Protein AF-A0A1A0HFW3-F1 (afdb_monomer)

Secondary structure (DSSP, 8-state):
--SHHHHHHHHHHHHS-----------------------------SS-HHHHHHHHHHHHHHHHHHHHHHHHHHHHHHHHHHHS-THHHHHHHHTTSS--S-TTHHHHHHHH----TTSPPPHHHHHHHHHHHHHHHHHHHHHHHHHHHHHHHHHHHHHHHHTT-SS--TTS-------HHHHHHHHTT-SGGGHHHHHHHHHHHHTT---

Foldseek 3Di:
DPPVVVVVVVVVVVVPPDDDDDDDDDDDPDDPDPDDDDDDDDDDDDDDPPVVVVVVVVVVVVVVVVVVVVVVVVVVLVVLLVPQPCVLLVVLPPVVPDDDDDPVVVVVNVVSNPADPVSHDDSVSSVVSSVVVVVVVVVVVVVVQVVQQVVQVVVVVVVCVVVPNPDDPPPDPPDDDDDPVQCVCLCVLHDDNVPVVVVVVVCVVVVVPDD

Solvent-accessible surface area (backbone atoms only — not comparable to full-atom values): 13253 Å² total; per-residue (Å²): 131,77,74,68,59,61,56,55,56,52,56,55,58,61,69,72,66,73,86,87,79,91,76,88,82,80,96,71,92,74,77,80,77,72,88,73,82,90,73,85,85,78,86,74,86,91,74,60,73,63,61,54,51,53,51,55,49,52,52,52,49,51,52,50,50,50,50,51,52,52,50,56,51,49,52,52,54,52,53,52,51,73,73,48,64,69,71,76,58,43,75,52,66,66,64,86,74,77,77,88,88,55,86,73,57,52,59,57,50,56,70,57,46,60,46,41,102,83,73,44,76,30,72,68,54,46,55,52,45,48,54,54,50,50,54,50,51,51,51,53,51,54,54,50,46,53,51,49,53,53,50,51,53,52,52,50,56,51,48,43,56,70,73,67,49,86,66,82,68,94,80,62,83,79,82,75,72,82,45,73,66,49,50,58,33,3,69,76,56,35,74,91,59,12,62,65,35,52,52,50,55,51,50,55,71,60,62,71,75,69,130

Organism: NCBI:txid869754

InterPro domains:
  IPR011598 Myc-type, basic helix-loop-helix (bHLH) domain [PF00010] (65-138)
  IPR011598 Myc-type, basic helix-loop-helix (bHLH) domain [PS50888] (57-137)
  IPR011598 Myc-type, basic helix-loop-helix (bHLH) domain [SM00353] (63-143)
  IPR036638 Helix-loop-helix DNA-binding domain superfamily [G3DSA:4.10.280.10] (63-149)
  IPR036638 Helix-loop-helix DNA-binding domain superfamily [SSF47459] (64-156)
  IPR051732 Upstream Stimulatory Factor [PTHR46117] (64-146)

Structure (mmCIF, N/CA/C/O backbone):
data_AF-A0A1A0HFW3-F1
#
_entry.id   AF-A0A1A0HFW3-F1
#
loop_
_atom_site.group_PDB
_atom_site.id
_atom_site.type_symbol
_atom_site.label_atom_id
_atom_site.label_alt_id
_atom_site.label_comp_id
_atom_site.label_asym_id
_atom_site.label_entity_id
_atom_site.label_seq_id
_atom_site.pdbx_PDB_ins_code
_atom_site.Cartn_x
_atom_site.Cartn_y
_atom_site.Cartn_z
_atom_site.occupancy
_atom_site.B_iso_or_equiv
_atom_site.auth_seq_id
_atom_site.auth_comp_id
_atom_site.auth_asym_id
_atom_site.auth_atom_id
_atom_site.pdbx_PDB_model_num
ATOM 1 N N . ILE A 1 1 ? 54.804 33.510 -24.310 1.00 53.53 1 ILE A N 1
ATOM 2 C CA . ILE A 1 1 ? 53.337 33.391 -24.078 1.00 53.53 1 ILE A CA 1
ATOM 3 C C . ILE A 1 1 ? 52.502 34.207 -25.091 1.00 53.53 1 ILE A C 1
ATOM 5 O O . ILE A 1 1 ? 51.359 33.852 -25.328 1.00 53.53 1 ILE A O 1
ATOM 9 N N . LEU A 1 2 ? 53.057 35.210 -25.792 1.00 49.94 2 LEU A N 1
ATOM 10 C CA . LEU A 1 2 ? 52.296 36.068 -26.726 1.00 49.94 2 LEU A CA 1
ATOM 11 C C . LEU A 1 2 ? 52.115 35.564 -28.179 1.00 49.94 2 LEU A C 1
ATOM 13 O O . LEU A 1 2 ? 51.364 36.179 -28.923 1.00 49.94 2 LEU A O 1
ATOM 17 N N . ALA A 1 3 ? 52.742 34.461 -28.604 1.00 52.75 3 ALA A N 1
ATOM 18 C CA . ALA A 1 3 ? 52.633 33.991 -29.997 1.00 52.75 3 ALA A CA 1
ATOM 19 C C . ALA A 1 3 ? 51.352 33.179 -30.295 1.00 52.75 3 ALA A C 1
ATOM 21 O O . ALA A 1 3 ? 50.885 33.174 -31.425 1.00 52.75 3 ALA A O 1
ATOM 22 N N . ARG A 1 4 ? 50.742 32.533 -29.288 1.00 56.34 4 ARG A N 1
ATOM 23 C CA . ARG A 1 4 ? 49.558 31.665 -29.478 1.00 56.34 4 ARG A CA 1
ATOM 24 C C . ARG A 1 4 ? 48.231 32.424 -29.618 1.00 56.34 4 ARG A C 1
ATOM 26 O O . ARG A 1 4 ? 47.242 31.836 -30.040 1.00 56.34 4 ARG A O 1
ATOM 33 N N . SER A 1 5 ? 48.175 33.708 -29.253 1.00 56.06 5 SER A N 1
ATOM 34 C CA . SER A 1 5 ? 46.926 34.488 -29.285 1.00 56.06 5 SER A CA 1
ATOM 35 C C . SER A 1 5 ? 46.573 35.017 -30.680 1.00 56.06 5 SER A C 1
ATOM 37 O O . SER A 1 5 ? 45.397 35.228 -30.977 1.00 56.06 5 SER A O 1
ATOM 39 N N . LEU A 1 6 ? 47.572 35.204 -31.547 1.00 55.31 6 LEU A N 1
ATOM 40 C CA . LEU A 1 6 ? 47.380 35.705 -32.911 1.00 55.31 6 LEU A CA 1
ATOM 41 C C . LEU A 1 6 ? 46.670 34.674 -33.804 1.00 55.31 6 LEU A C 1
ATOM 43 O O . LEU A 1 6 ? 45.812 35.048 -34.605 1.00 55.31 6 LEU A O 1
ATOM 47 N N . ASP A 1 7 ? 46.949 33.385 -33.603 1.00 61.38 7 ASP A N 1
ATOM 48 C CA . ASP A 1 7 ? 46.353 32.296 -34.388 1.00 61.38 7 ASP A CA 1
ATOM 49 C C . ASP A 1 7 ? 44.877 32.068 -34.044 1.00 61.38 7 ASP A C 1
ATOM 51 O O . ASP A 1 7 ? 44.048 31.893 -34.937 1.00 61.38 7 ASP A O 1
ATOM 55 N N . ILE A 1 8 ? 44.516 32.192 -32.762 1.00 60.81 8 ILE A N 1
ATOM 56 C CA . ILE A 1 8 ? 43.126 32.073 -32.291 1.00 60.81 8 ILE A CA 1
ATOM 57 C C . ILE A 1 8 ? 42.255 33.166 -32.923 1.00 60.81 8 ILE A C 1
ATOM 59 O O . ILE A 1 8 ? 41.140 32.900 -33.376 1.00 60.81 8 ILE A O 1
ATOM 63 N N . LYS A 1 9 ? 42.777 34.396 -33.026 1.00 59.3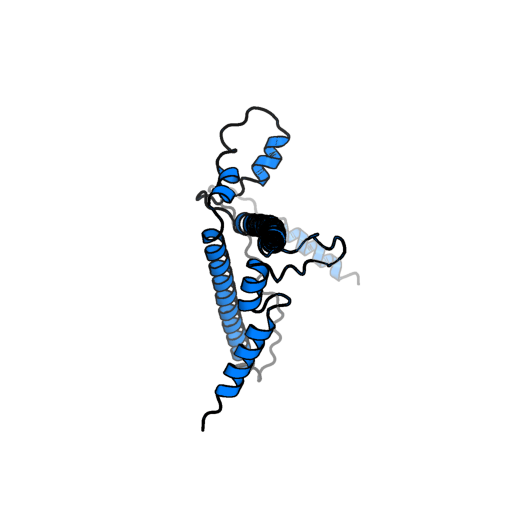8 9 LYS A N 1
ATOM 64 C CA . LYS A 1 9 ? 42.051 35.519 -33.634 1.00 59.38 9 LYS A CA 1
ATOM 65 C C . LYS A 1 9 ? 41.845 35.323 -35.143 1.00 59.38 9 LYS A C 1
ATOM 67 O O . LYS A 1 9 ? 40.764 35.619 -35.649 1.00 59.38 9 LYS A O 1
ATOM 72 N N . LYS A 1 10 ? 42.836 34.759 -35.847 1.00 62.00 10 LYS A N 1
ATOM 73 C CA . LYS A 1 10 ? 42.723 34.400 -37.273 1.00 62.00 10 LYS A CA 1
ATOM 74 C C . LYS A 1 10 ? 41.716 33.270 -37.516 1.00 62.00 10 LYS A C 1
ATOM 76 O O . LYS A 1 10 ? 40.928 33.352 -38.457 1.00 62.00 10 LYS A O 1
ATOM 81 N N . GLN A 1 11 ? 41.699 32.257 -36.651 1.00 62.91 11 GLN A N 1
ATOM 82 C CA . GLN A 1 11 ? 40.823 31.089 -36.777 1.00 62.91 11 GLN A CA 1
ATOM 83 C C . GLN A 1 11 ? 39.347 31.419 -36.484 1.00 62.91 11 GLN A C 1
ATOM 85 O O . GLN A 1 11 ? 38.444 30.914 -37.155 1.00 62.91 11 GLN A O 1
ATOM 90 N N . LEU A 1 12 ? 39.093 32.336 -35.543 1.00 61.88 12 LEU A N 1
ATOM 91 C CA . LEU A 1 12 ? 37.751 32.869 -35.289 1.00 61.88 12 LEU A CA 1
ATOM 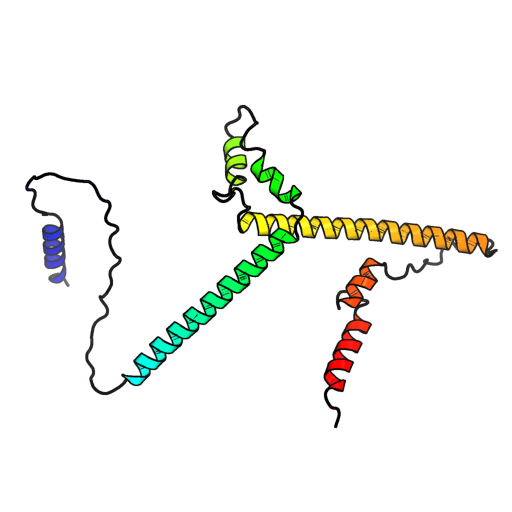92 C C . LEU A 1 12 ? 37.250 33.746 -36.445 1.00 61.88 12 LEU A C 1
ATOM 94 O O . LEU A 1 12 ? 36.105 33.590 -36.855 1.00 61.88 12 LEU A O 1
ATOM 98 N N . GLN A 1 13 ? 38.093 34.600 -37.041 1.00 61.00 13 GLN A N 1
ATOM 99 C CA . GLN A 1 13 ? 37.681 35.416 -38.195 1.00 61.00 13 GLN A CA 1
ATOM 100 C C . GLN A 1 13 ? 37.332 34.584 -39.439 1.00 61.00 13 GLN A C 1
ATOM 102 O O . GLN A 1 13 ? 36.413 34.956 -40.169 1.00 61.00 13 GLN A O 1
ATOM 107 N N . GLN A 1 14 ? 38.004 33.451 -39.674 1.00 60.94 14 GLN A N 1
ATOM 108 C CA . GLN A 1 14 ? 37.656 32.544 -40.778 1.00 60.94 14 GLN A CA 1
ATOM 109 C C . GLN A 1 14 ? 36.333 31.797 -40.558 1.00 60.94 14 GLN A C 1
ATOM 111 O O . GLN A 1 14 ? 35.685 31.428 -41.532 1.00 60.94 14 GLN A O 1
ATOM 116 N N . SER A 1 15 ? 35.884 31.634 -39.309 1.00 56.44 15 SER A N 1
ATOM 117 C CA . SER A 1 15 ? 34.636 30.919 -38.998 1.00 56.44 15 SER A CA 1
ATOM 118 C C . SER A 1 15 ? 33.364 31.762 -39.191 1.00 56.44 15 SER A C 1
ATOM 120 O O . SER A 1 15 ? 32.274 31.200 -39.225 1.00 56.44 15 SER A O 1
ATOM 122 N N . PHE A 1 16 ? 33.476 33.088 -39.350 1.00 55.75 16 PHE A N 1
ATOM 123 C CA . PHE A 1 16 ? 32.321 33.982 -39.552 1.00 55.75 16 PHE A CA 1
ATOM 124 C C . PHE A 1 16 ? 32.081 34.401 -41.011 1.00 55.75 16 PHE A C 1
ATOM 126 O O . PHE A 1 16 ? 31.041 34.981 -41.307 1.00 55.75 16 PHE A O 1
ATOM 133 N N . HIS A 1 17 ? 32.990 34.083 -41.937 1.00 46.03 17 HIS A N 1
ATOM 134 C CA . HIS A 1 17 ? 32.829 34.410 -43.358 1.00 46.03 17 HIS A CA 1
ATOM 135 C C . HIS A 1 17 ? 32.333 33.189 -44.142 1.00 46.03 17 HIS A C 1
ATOM 137 O O . HIS A 1 17 ? 33.024 32.634 -44.996 1.00 46.03 17 HIS A O 1
ATOM 143 N N . GLY A 1 18 ? 31.107 32.766 -43.826 1.00 42.62 18 GLY A N 1
ATOM 144 C CA . GLY A 1 18 ? 30.324 31.894 -44.694 1.00 42.62 18 GLY A CA 1
ATOM 145 C C . GLY A 1 18 ? 29.919 32.657 -45.955 1.00 42.62 18 GLY A C 1
ATOM 146 O O . GLY A 1 18 ? 29.336 33.736 -45.872 1.00 42.62 18 GLY A O 1
ATOM 147 N N . HIS A 1 19 ? 30.272 32.104 -47.113 1.00 41.44 19 HIS A N 1
ATOM 148 C CA . HIS A 1 19 ? 29.925 32.611 -48.436 1.00 41.44 19 HIS A CA 1
ATOM 149 C C . HIS A 1 19 ? 28.412 32.839 -48.572 1.00 41.44 19 HIS A C 1
ATOM 151 O O . HIS A 1 19 ? 27.624 31.902 -48.452 1.00 41.44 19 HIS A O 1
ATOM 157 N N . SER A 1 20 ? 28.014 34.071 -48.884 1.00 42.19 20 SER A N 1
ATOM 158 C CA . SER A 1 20 ? 26.682 34.393 -49.379 1.00 42.19 20 SER A CA 1
ATOM 159 C C . SER A 1 20 ? 26.661 34.271 -50.905 1.00 42.19 20 SER A C 1
ATOM 161 O O . SER A 1 20 ? 27.302 35.025 -51.634 1.00 42.19 20 SER A O 1
ATOM 163 N N . SER A 1 21 ? 25.896 33.310 -51.412 1.00 42.53 21 SER A N 1
ATOM 164 C CA . SER A 1 21 ? 25.312 33.378 -52.753 1.00 42.53 21 SER A CA 1
ATOM 165 C C . SER A 1 21 ? 23.908 32.769 -52.716 1.00 42.53 21 SER A C 1
ATOM 167 O O . SER A 1 21 ? 23.691 31.808 -51.974 1.00 42.53 21 SER A O 1
ATOM 169 N N . PRO A 1 22 ? 22.932 33.352 -53.434 1.00 48.06 22 PRO A N 1
ATOM 170 C CA . PRO A 1 22 ? 21.523 33.112 -53.176 1.00 48.06 22 PRO A CA 1
ATOM 171 C C . PRO A 1 22 ? 20.963 32.071 -54.147 1.00 48.06 22 PRO A C 1
ATOM 173 O O . PRO A 1 22 ? 20.981 32.283 -55.355 1.00 48.06 22 PRO A O 1
ATOM 176 N N . MET A 1 23 ? 20.396 30.975 -53.642 1.00 36.00 23 MET A N 1
ATOM 177 C CA . MET A 1 23 ? 19.385 30.230 -54.394 1.00 36.00 23 MET A CA 1
ATOM 178 C C . MET A 1 23 ? 18.556 29.331 -53.472 1.00 36.00 23 MET A C 1
ATOM 180 O O . MET A 1 23 ? 19.080 28.424 -52.843 1.00 36.00 23 MET A O 1
ATOM 184 N N . SER A 1 24 ? 17.259 29.642 -53.421 1.00 41.06 24 SER A N 1
ATOM 185 C CA . SER A 1 24 ? 16.105 28.742 -53.291 1.00 41.06 24 SER A CA 1
ATOM 186 C C . SER A 1 24 ? 16.196 27.510 -52.372 1.00 41.06 24 SER A C 1
ATOM 188 O O . SER A 1 24 ? 16.863 26.531 -52.689 1.00 41.06 24 SER A O 1
ATOM 190 N N . GLY A 1 25 ? 15.329 27.484 -51.351 1.00 39.09 25 GLY A N 1
ATOM 191 C CA . GLY A 1 25 ? 14.614 26.252 -51.000 1.00 39.09 25 GLY A CA 1
ATOM 192 C C . GLY A 1 25 ? 14.758 25.743 -49.563 1.00 39.09 25 GLY A C 1
ATOM 193 O O . GLY A 1 25 ? 15.787 25.209 -49.180 1.00 39.09 25 GLY A O 1
ATOM 194 N N . SER A 1 26 ? 13.628 25.786 -48.849 1.00 38.25 26 SER A N 1
ATOM 195 C CA . SER A 1 26 ? 13.218 24.878 -47.766 1.00 38.25 26 SER A CA 1
ATOM 196 C C . SER A 1 26 ? 13.987 24.919 -46.437 1.00 38.25 26 SER A C 1
ATOM 198 O O . SER A 1 26 ? 15.064 24.353 -46.271 1.00 38.25 26 SER A O 1
ATOM 200 N N . GLY A 1 27 ? 13.336 25.506 -45.428 1.00 46.91 27 GLY A N 1
ATOM 201 C CA . GLY A 1 27 ? 13.749 25.440 -44.031 1.00 46.91 27 GLY A CA 1
ATOM 202 C C . GLY A 1 27 ? 13.640 24.025 -43.460 1.00 46.91 27 GLY A C 1
ATOM 203 O O . GLY A 1 27 ? 12.558 23.448 -43.393 1.00 46.91 27 GLY A O 1
ATOM 204 N N . GLY A 1 28 ? 14.772 23.493 -43.006 1.00 41.75 28 GLY A N 1
ATOM 205 C CA . GLY A 1 28 ? 14.863 22.298 -42.176 1.00 41.75 28 GLY A CA 1
ATOM 206 C C . GLY A 1 28 ? 15.835 22.557 -41.030 1.00 41.75 28 GLY A C 1
ATOM 207 O O . GLY A 1 28 ? 17.009 22.837 -41.255 1.00 41.75 28 GLY A O 1
ATOM 208 N N . VAL A 1 29 ? 15.350 22.489 -39.790 1.00 51.28 29 VAL A N 1
ATOM 209 C CA . VAL A 1 29 ? 16.182 22.581 -38.583 1.00 51.28 29 VAL A CA 1
ATOM 210 C C . VAL A 1 29 ? 16.987 21.286 -38.458 1.00 51.28 29 VAL A C 1
ATOM 212 O O . VAL A 1 29 ? 16.512 20.284 -37.925 1.00 51.28 29 VAL A O 1
ATOM 215 N N . THR A 1 30 ? 18.218 21.279 -38.968 1.00 52.50 30 THR A N 1
ATOM 216 C CA . THR A 1 30 ? 19.167 20.185 -38.741 1.00 52.50 30 THR A CA 1
ATOM 217 C C . THR A 1 30 ? 19.775 20.337 -37.349 1.00 52.50 30 THR A C 1
ATOM 219 O O . THR A 1 30 ? 20.579 21.239 -37.112 1.00 52.50 30 THR A O 1
ATOM 222 N N . LYS A 1 31 ? 19.393 19.459 -36.412 1.00 53.88 31 LYS A N 1
ATOM 223 C CA . LYS A 1 31 ? 20.050 19.342 -35.099 1.00 53.88 31 LYS A CA 1
ATOM 224 C C . LYS A 1 31 ? 21.561 19.138 -35.305 1.00 53.88 31 LYS A C 1
ATOM 226 O O . LYS A 1 31 ? 21.928 18.217 -36.041 1.00 53.88 31 LYS A O 1
ATOM 231 N N . PRO A 1 32 ? 22.446 19.922 -34.663 1.00 50.00 32 PRO A N 1
ATOM 232 C CA . PRO A 1 32 ? 23.874 19.657 -34.729 1.00 50.00 32 PRO A CA 1
ATOM 233 C C . PRO A 1 32 ? 24.141 18.318 -34.033 1.00 50.00 32 PRO A C 1
ATOM 235 O O . PRO A 1 32 ? 23.901 18.174 -32.833 1.00 50.00 32 PRO A O 1
ATOM 238 N N . ARG A 1 33 ? 24.600 17.314 -34.795 1.00 45.81 33 ARG A N 1
ATOM 239 C CA . ARG A 1 33 ? 25.141 16.075 -34.224 1.00 45.81 33 ARG A CA 1
ATOM 240 C C . ARG A 1 33 ? 26.284 16.488 -33.308 1.00 45.81 33 ARG A C 1
ATOM 242 O O . ARG A 1 33 ? 27.259 17.091 -33.755 1.00 45.81 33 ARG A O 1
ATOM 249 N N . ALA A 1 34 ? 26.100 16.208 -32.023 1.00 46.09 34 ALA A N 1
ATOM 250 C CA . ALA A 1 34 ? 27.109 16.384 -31.003 1.00 46.09 34 ALA A CA 1
ATOM 251 C C . ALA A 1 34 ? 28.437 15.800 -31.492 1.00 46.09 34 ALA A C 1
ATOM 253 O O . ALA A 1 34 ? 28.478 14.741 -32.120 1.00 46.09 34 ALA A O 1
ATOM 254 N N . ARG A 1 35 ? 29.489 16.562 -31.211 1.00 53.78 35 ARG A N 1
ATOM 255 C CA . ARG A 1 35 ? 30.895 16.285 -31.467 1.00 53.78 35 ARG A CA 1
ATOM 256 C C . ARG A 1 35 ? 31.244 14.858 -31.041 1.00 53.78 35 ARG A C 1
ATOM 258 O O . ARG A 1 35 ? 31.554 14.614 -29.881 1.00 53.78 35 ARG A O 1
ATOM 265 N N . ARG A 1 36 ? 31.166 13.924 -31.984 1.00 53.91 36 ARG A N 1
ATOM 266 C CA . ARG A 1 36 ? 31.921 12.680 -31.930 1.00 53.91 36 ARG A CA 1
ATOM 267 C C . ARG A 1 36 ? 33.339 13.009 -32.382 1.00 53.91 36 ARG A C 1
ATOM 269 O O . ARG A 1 36 ? 33.524 13.715 -33.369 1.00 53.91 36 ARG A O 1
ATOM 276 N N . ASP A 1 37 ? 34.283 12.488 -31.615 1.00 52.06 37 ASP A N 1
ATOM 277 C CA . ASP A 1 37 ? 35.680 12.283 -31.979 1.00 52.06 37 ASP A CA 1
ATOM 278 C C . ASP A 1 37 ? 36.600 13.508 -31.911 1.00 52.06 37 ASP A C 1
ATOM 280 O O . ASP A 1 37 ? 37.055 14.067 -32.905 1.00 52.06 37 ASP A O 1
ATOM 284 N N . SER A 1 38 ? 36.991 13.852 -30.684 1.00 54.88 38 SER A N 1
ATOM 285 C CA . SER A 1 38 ? 38.335 14.384 -30.440 1.00 54.88 38 SER A CA 1
ATOM 286 C C . SER A 1 38 ? 38.947 13.737 -29.196 1.00 54.88 38 SER A C 1
ATOM 288 O O . SER A 1 38 ? 39.264 14.411 -28.218 1.00 54.88 38 SER A O 1
ATOM 290 N N . ALA A 1 39 ? 39.073 12.410 -29.220 1.00 49.50 39 ALA A N 1
ATOM 291 C CA . ALA A 1 39 ? 39.986 11.692 -28.342 1.00 49.50 39 ALA A CA 1
ATOM 292 C C . ALA A 1 39 ? 41.274 11.432 -29.130 1.00 49.50 39 ALA A C 1
ATOM 294 O O . ALA A 1 39 ? 41.252 10.868 -30.223 1.00 49.50 39 ALA A O 1
ATOM 295 N N . TYR A 1 40 ? 42.389 11.922 -28.601 1.00 43.78 40 TYR A N 1
ATOM 296 C CA . TYR A 1 40 ? 43.723 11.775 -29.163 1.00 43.78 40 TYR A CA 1
ATOM 297 C C . TYR A 1 40 ? 44.040 10.296 -29.430 1.00 43.78 40 TYR A C 1
ATOM 299 O O . TYR A 1 40 ? 44.120 9.495 -28.502 1.00 43.78 40 TYR A O 1
ATOM 307 N N . HIS A 1 41 ? 44.242 9.930 -30.697 1.00 44.22 41 HIS A N 1
ATOM 308 C CA . HIS A 1 41 ? 44.731 8.606 -31.069 1.00 44.22 41 HIS A CA 1
ATOM 309 C C . HIS A 1 41 ? 46.253 8.570 -30.878 1.00 44.22 41 HIS A C 1
ATOM 311 O O . HIS A 1 41 ? 47.014 8.919 -31.778 1.00 44.22 41 HIS A O 1
ATOM 317 N N . ILE A 1 42 ? 46.698 8.170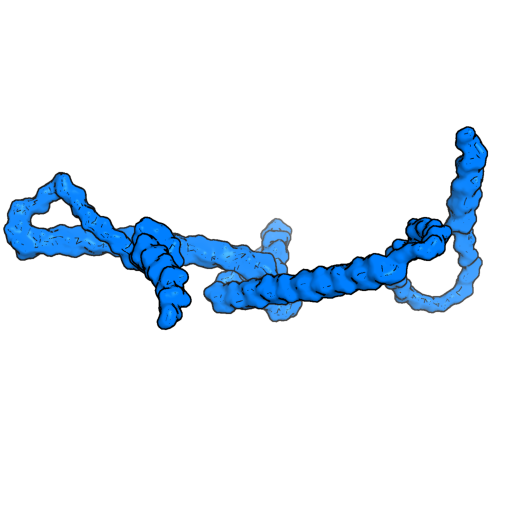 -29.686 1.00 48.03 42 ILE A N 1
ATOM 318 C CA . ILE A 1 42 ? 48.072 7.711 -29.461 1.00 48.03 42 ILE A CA 1
ATOM 319 C C . ILE A 1 42 ? 48.088 6.236 -29.866 1.00 48.03 42 ILE A C 1
ATOM 321 O O . ILE A 1 42 ? 47.400 5.413 -29.264 1.00 48.03 42 ILE A O 1
ATOM 325 N N . LYS A 1 43 ? 48.784 5.923 -30.959 1.00 50.41 43 LYS A N 1
ATOM 326 C CA . LYS A 1 43 ? 49.075 4.547 -31.363 1.00 50.41 43 LYS A CA 1
ATOM 327 C C . LYS A 1 43 ? 50.272 4.066 -30.549 1.00 50.41 43 LYS A C 1
ATOM 329 O O . LYS A 1 43 ? 51.395 4.471 -30.831 1.00 50.41 43 LYS A O 1
ATOM 334 N N . THR A 1 44 ? 50.017 3.225 -29.559 1.00 44.22 44 THR A N 1
ATOM 335 C CA . THR A 1 44 ? 51.000 2.261 -29.060 1.00 44.22 44 THR A CA 1
ATOM 336 C C . THR A 1 44 ? 50.487 0.900 -29.497 1.00 44.22 44 THR A C 1
ATOM 338 O O . THR A 1 44 ? 49.387 0.499 -29.123 1.00 44.22 44 THR A O 1
ATOM 341 N N . GLU A 1 45 ? 51.222 0.290 -30.418 1.00 55.19 45 GLU A N 1
ATOM 342 C CA . GLU A 1 45 ? 50.954 -1.030 -30.977 1.00 55.19 45 GLU A CA 1
ATOM 343 C C . GLU A 1 45 ? 51.376 -2.109 -29.957 1.00 55.19 45 GLU A C 1
ATOM 345 O O . GLU A 1 45 ? 52.291 -1.889 -29.162 1.00 55.19 45 GLU A O 1
ATOM 350 N N . ASP A 1 46 ? 50.675 -3.247 -30.005 1.00 51.12 46 ASP A N 1
ATOM 351 C CA . ASP A 1 46 ? 50.992 -4.549 -29.388 1.00 51.12 46 ASP A CA 1
ATOM 352 C C . ASP A 1 46 ? 50.510 -4.899 -27.961 1.00 51.12 46 ASP A C 1
ATOM 354 O O . ASP A 1 46 ? 51.063 -5.779 -27.304 1.00 51.12 46 ASP A O 1
ATOM 358 N N . GLY A 1 47 ? 49.372 -4.346 -27.532 1.00 55.09 47 GLY A N 1
ATOM 359 C CA . GLY A 1 47 ? 48.499 -4.959 -26.520 1.00 55.09 47 GLY A CA 1
ATOM 360 C C . GLY A 1 47 ? 47.034 -4.570 -26.755 1.00 55.09 47 GLY A C 1
ATOM 361 O O . GLY A 1 47 ? 46.760 -3.545 -27.368 1.00 55.09 47 GLY A O 1
ATOM 362 N N . ASP A 1 48 ? 46.081 -5.353 -26.248 1.00 52.19 48 ASP A N 1
ATOM 363 C CA . ASP A 1 48 ? 44.725 -4.872 -25.899 1.00 52.19 48 ASP A CA 1
ATOM 364 C C . ASP A 1 48 ? 43.599 -4.976 -26.953 1.00 52.19 48 ASP A C 1
ATOM 366 O O . ASP A 1 48 ? 42.554 -4.331 -26.806 1.00 52.19 48 ASP A O 1
ATOM 370 N N . ALA A 1 49 ? 43.718 -5.823 -27.983 1.00 55.38 49 ALA A N 1
ATOM 371 C CA . ALA A 1 49 ? 42.535 -6.193 -28.781 1.00 55.38 49 ALA A CA 1
ATOM 372 C C . ALA A 1 49 ? 41.507 -6.996 -27.955 1.00 55.38 49 ALA A C 1
ATOM 374 O O . ALA A 1 49 ? 40.301 -6.817 -28.137 1.00 55.38 49 ALA A O 1
ATOM 375 N N . GLU A 1 50 ? 41.969 -7.841 -27.025 1.00 54.81 50 GLU A N 1
ATOM 376 C CA . GLU A 1 50 ? 41.089 -8.613 -26.135 1.00 54.81 50 GLU A CA 1
ATOM 377 C C . GLU A 1 50 ? 40.433 -7.726 -25.068 1.00 54.81 50 GLU A C 1
ATOM 379 O O . GLU A 1 50 ? 39.213 -7.744 -24.937 1.00 54.81 50 GLU A O 1
ATOM 384 N N . THR A 1 51 ? 41.191 -6.836 -24.422 1.00 58.66 51 THR A N 1
ATOM 385 C CA . THR A 1 51 ? 40.677 -5.901 -23.404 1.00 58.66 51 THR A CA 1
ATOM 386 C C . THR A 1 51 ? 39.609 -4.949 -23.959 1.00 58.66 51 THR A C 1
ATOM 388 O O . THR A 1 51 ? 38.636 -4.628 -23.281 1.00 58.66 51 THR A O 1
ATOM 391 N N . ARG A 1 52 ? 39.740 -4.496 -25.217 1.00 59.34 52 ARG A N 1
ATOM 392 C CA . ARG A 1 52 ? 38.694 -3.689 -25.878 1.00 59.34 52 ARG A CA 1
ATOM 393 C C . ARG A 1 52 ? 37.419 -4.484 -26.160 1.00 59.34 52 ARG A C 1
ATOM 395 O O . ARG A 1 52 ? 36.340 -3.915 -26.054 1.00 59.34 52 ARG A O 1
ATOM 402 N N . ASN A 1 53 ? 37.535 -5.765 -26.508 1.00 61.78 53 ASN A N 1
ATOM 403 C CA . ASN A 1 53 ? 36.392 -6.642 -26.781 1.00 61.78 53 ASN A CA 1
ATOM 404 C C . ASN A 1 53 ? 35.646 -7.003 -25.486 1.00 61.78 53 ASN A C 1
ATOM 406 O O . ASN A 1 53 ? 34.420 -7.023 -25.468 1.00 61.78 53 ASN A O 1
ATOM 410 N N . GLU A 1 54 ? 36.374 -7.228 -24.391 1.00 62.56 54 GLU A N 1
ATOM 411 C CA . GLU A 1 54 ? 35.796 -7.445 -23.060 1.00 62.56 54 GLU A CA 1
ATOM 412 C C . GLU A 1 54 ? 35.057 -6.207 -22.549 1.00 62.56 54 GLU A C 1
ATOM 414 O O . GLU A 1 54 ? 33.926 -6.326 -22.087 1.00 62.56 54 GLU A O 1
ATOM 419 N N . ASN A 1 55 ? 35.636 -5.013 -22.704 1.00 66.12 55 ASN A N 1
ATOM 420 C CA . ASN A 1 55 ? 34.968 -3.768 -22.318 1.00 66.12 55 ASN A CA 1
ATOM 421 C C . ASN A 1 55 ? 33.665 -3.535 -23.107 1.00 66.12 55 ASN A C 1
ATOM 423 O O . ASN A 1 55 ? 32.644 -3.222 -22.504 1.00 66.12 55 ASN A O 1
ATOM 427 N N . ASP A 1 56 ? 33.659 -3.764 -24.423 1.00 66.06 56 ASP A N 1
ATOM 428 C CA . ASP A 1 56 ? 32.464 -3.592 -25.270 1.00 66.06 56 ASP A CA 1
ATOM 429 C C . ASP A 1 56 ? 31.369 -4.640 -24.948 1.00 66.06 56 ASP A C 1
ATOM 431 O O . ASP A 1 56 ? 30.171 -4.348 -24.954 1.00 66.06 56 ASP A O 1
ATOM 435 N N . ARG A 1 57 ? 31.767 -5.871 -24.584 1.00 70.00 57 ARG A N 1
ATOM 436 C CA . ARG A 1 57 ? 30.840 -6.908 -24.089 1.00 70.00 57 ARG A CA 1
ATOM 437 C C . ARG A 1 57 ? 30.249 -6.551 -22.730 1.00 70.00 57 ARG A C 1
ATOM 439 O O . ARG A 1 57 ? 29.039 -6.673 -22.560 1.00 70.00 57 ARG A O 1
ATOM 446 N N . ASN A 1 58 ? 31.073 -6.071 -21.802 1.00 73.31 58 ASN A N 1
ATOM 447 C CA . ASN A 1 58 ? 30.628 -5.645 -20.477 1.00 73.31 58 ASN A CA 1
ATOM 448 C C . ASN A 1 58 ? 29.637 -4.471 -20.574 1.00 73.31 58 ASN A C 1
ATOM 450 O O . ASN A 1 58 ? 28.604 -4.485 -19.909 1.00 73.31 58 ASN A O 1
ATOM 454 N N . GLU A 1 59 ? 29.881 -3.502 -21.463 1.00 74.56 59 GLU A N 1
ATOM 455 C CA . GLU A 1 59 ? 28.953 -2.392 -21.719 1.00 74.56 59 GLU A CA 1
ATOM 456 C C . GLU A 1 59 ? 27.624 -2.867 -22.334 1.00 74.56 59 GLU A C 1
ATOM 458 O O . GLU A 1 59 ? 26.551 -2.362 -21.987 1.00 74.56 59 GLU A O 1
ATOM 463 N N . ALA A 1 60 ? 27.656 -3.847 -23.243 1.00 75.31 60 ALA A N 1
ATOM 464 C CA . ALA A 1 60 ? 26.447 -4.425 -23.830 1.00 75.31 60 ALA A CA 1
ATOM 465 C C . ALA A 1 60 ? 25.626 -5.229 -22.804 1.00 75.31 60 ALA A C 1
ATOM 467 O O . ALA A 1 60 ? 24.391 -5.154 -22.801 1.00 75.31 60 ALA A O 1
ATOM 468 N N . GLU A 1 61 ? 26.295 -5.968 -21.917 1.00 82.94 61 GLU A N 1
ATOM 469 C CA . GLU A 1 61 ? 25.665 -6.669 -20.797 1.00 82.94 61 GLU A CA 1
ATOM 470 C C . GLU A 1 61 ? 25.030 -5.687 -19.809 1.00 82.94 61 GLU A C 1
ATOM 472 O O . GLU A 1 61 ? 23.861 -5.851 -19.454 1.00 82.94 61 GLU A O 1
ATOM 477 N N . GLU A 1 62 ? 25.737 -4.616 -19.445 1.00 85.19 62 GLU A N 1
ATOM 478 C CA . GLU A 1 62 ? 25.228 -3.564 -18.563 1.00 85.19 62 GLU A CA 1
ATOM 479 C C . GLU A 1 62 ? 24.002 -2.862 -19.169 1.00 85.19 62 GLU A C 1
ATOM 481 O O . GLU A 1 62 ? 22.981 -2.686 -18.499 1.00 85.19 62 GLU A O 1
ATOM 486 N N . GLN A 1 63 ? 24.024 -2.564 -20.472 1.00 85.75 63 GLN A N 1
ATOM 487 C CA . GLN A 1 63 ? 22.852 -2.044 -21.186 1.00 85.75 63 GLN A CA 1
ATOM 488 C C . GLN A 1 63 ? 21.679 -3.034 -21.192 1.00 85.75 63 GLN A C 1
ATOM 490 O O . GLN A 1 63 ? 20.518 -2.620 -21.124 1.00 85.75 63 GLN A O 1
ATOM 495 N N . GLY A 1 64 ? 21.953 -4.336 -21.293 1.00 88.31 64 GLY A N 1
ATOM 496 C CA . GLY A 1 64 ? 20.939 -5.384 -21.205 1.00 88.31 64 GLY A CA 1
ATOM 497 C C . GLY A 1 64 ? 20.309 -5.465 -19.814 1.00 88.31 64 GLY A C 1
ATOM 498 O O . GLY A 1 64 ? 19.085 -5.568 -19.692 1.00 88.31 64 GLY A O 1
ATOM 499 N N . ILE A 1 65 ? 21.128 -5.372 -18.768 1.00 92.12 65 ILE A N 1
ATOM 500 C CA . ILE A 1 65 ? 20.683 -5.349 -17.372 1.00 92.12 65 ILE A CA 1
ATOM 501 C C . ILE A 1 65 ? 19.855 -4.090 -17.099 1.00 92.12 65 ILE A C 1
ATOM 503 O O . ILE A 1 65 ? 18.764 -4.197 -16.540 1.00 92.12 65 ILE A O 1
ATOM 507 N N . GLU A 1 66 ? 20.300 -2.916 -17.551 1.00 94.75 66 GLU A N 1
ATOM 508 C CA . GLU A 1 66 ? 19.570 -1.662 -17.335 1.00 94.75 66 GLU A CA 1
ATOM 509 C C . GLU A 1 66 ? 18.223 -1.647 -18.069 1.00 94.75 66 GLU A C 1
ATOM 511 O O . GLU A 1 66 ? 17.223 -1.175 -17.525 1.00 94.75 66 GLU A O 1
ATOM 516 N N . ARG A 1 67 ? 18.139 -2.240 -19.268 1.00 93.94 67 ARG A N 1
ATOM 517 C CA . ARG A 1 67 ? 16.849 -2.430 -19.954 1.00 93.94 67 ARG A CA 1
ATOM 518 C C . ARG A 1 67 ? 15.907 -3.309 -19.137 1.00 93.94 67 ARG A C 1
ATOM 520 O O . ARG A 1 67 ? 14.783 -2.888 -18.884 1.00 93.94 67 ARG A O 1
ATOM 527 N N . LYS A 1 68 ? 16.375 -4.467 -18.657 1.00 95.25 68 LYS A N 1
ATOM 528 C CA . LYS A 1 68 ? 15.573 -5.356 -17.796 1.00 95.25 68 LYS A CA 1
ATOM 529 C C . LYS A 1 68 ? 15.121 -4.646 -16.521 1.00 95.25 68 LYS A C 1
ATOM 531 O O . LYS A 1 68 ? 13.958 -4.743 -16.150 1.00 95.25 68 LYS A O 1
ATOM 536 N N . ARG A 1 69 ? 16.010 -3.893 -15.867 1.00 96.31 69 ARG A N 1
ATOM 537 C CA . ARG A 1 69 ? 15.680 -3.098 -14.677 1.00 96.31 69 ARG A CA 1
ATOM 538 C C . ARG A 1 69 ? 14.588 -2.072 -14.976 1.00 96.31 69 ARG A C 1
ATOM 540 O O . ARG A 1 69 ? 13.631 -1.969 -14.213 1.00 96.31 69 ARG A O 1
ATOM 547 N N . ARG A 1 70 ? 14.717 -1.327 -16.076 1.00 95.25 70 ARG A N 1
ATOM 548 C CA . ARG A 1 70 ? 13.726 -0.331 -16.500 1.00 95.25 70 ARG A CA 1
ATOM 549 C C . ARG A 1 70 ? 12.370 -0.970 -16.784 1.00 95.25 70 ARG A C 1
ATOM 551 O O . ARG A 1 70 ? 11.354 -0.412 -16.380 1.00 95.25 70 ARG A O 1
ATOM 558 N N . ASP A 1 71 ? 12.357 -2.106 -17.468 1.00 95.31 71 ASP A N 1
ATOM 559 C CA . ASP A 1 71 ? 11.123 -2.796 -17.836 1.00 95.31 71 ASP A CA 1
ATOM 560 C C . ASP A 1 71 ? 10.439 -3.365 -16.576 1.00 95.31 71 ASP A C 1
ATOM 562 O O . ASP A 1 71 ? 9.285 -3.034 -16.327 1.00 95.31 71 ASP A O 1
ATOM 566 N N . ASN A 1 72 ? 11.193 -4.002 -15.670 1.00 96.81 72 ASN A N 1
ATOM 567 C CA . ASN A 1 72 ? 10.692 -4.435 -14.356 1.00 96.81 72 ASN A CA 1
ATOM 568 C C . ASN A 1 72 ? 10.084 -3.282 -13.530 1.00 96.81 72 ASN A C 1
ATOM 570 O O . ASN A 1 72 ? 9.085 -3.464 -12.838 1.00 96.81 72 ASN A O 1
ATOM 574 N N . ILE A 1 73 ? 10.695 -2.090 -13.553 1.00 95.62 73 ILE A N 1
ATOM 575 C CA . ILE A 1 73 ? 10.153 -0.908 -12.861 1.00 95.62 73 ILE A CA 1
ATOM 576 C C . ILE A 1 73 ? 8.841 -0.456 -13.510 1.00 95.62 73 ILE A C 1
ATOM 578 O O . ILE A 1 73 ? 7.906 -0.088 -12.803 1.00 95.62 73 ILE A O 1
ATOM 582 N N . ASN A 1 74 ? 8.766 -0.463 -14.841 1.00 94.06 74 ASN A N 1
ATOM 583 C CA . ASN A 1 74 ? 7.554 -0.069 -15.553 1.00 94.06 74 ASN A CA 1
ATOM 584 C C . ASN A 1 74 ? 6.397 -1.026 -15.265 1.00 94.06 74 ASN A C 1
ATOM 586 O O . ASN A 1 74 ? 5.290 -0.549 -15.034 1.00 94.06 74 ASN A O 1
ATOM 590 N N . ASP A 1 75 ? 6.671 -2.328 -15.212 1.00 95.81 75 ASP A N 1
ATOM 591 C CA . ASP A 1 75 ? 5.669 -3.348 -14.905 1.00 95.81 75 ASP A CA 1
ATOM 592 C C . ASP A 1 75 ? 5.080 -3.131 -13.506 1.00 95.81 75 ASP A C 1
ATOM 594 O O . ASP A 1 75 ? 3.864 -3.083 -13.350 1.00 95.81 75 ASP A O 1
ATOM 598 N N . LYS A 1 76 ? 5.925 -2.856 -12.502 1.00 96.25 76 LYS A N 1
ATOM 599 C CA . LYS A 1 76 ? 5.463 -2.534 -11.139 1.00 96.25 76 LYS A CA 1
ATOM 600 C C . LYS A 1 76 ? 4.640 -1.249 -11.063 1.00 96.25 76 LYS A C 1
ATOM 602 O O . LYS A 1 76 ? 3.694 -1.168 -10.287 1.00 96.25 76 LYS A O 1
ATOM 607 N N . ILE A 1 77 ? 4.994 -0.223 -11.841 1.00 93.75 77 ILE A N 1
ATOM 608 C CA . ILE A 1 77 ? 4.201 1.017 -11.907 1.00 93.75 77 ILE A CA 1
ATOM 609 C C . ILE A 1 77 ? 2.834 0.742 -12.548 1.00 93.75 77 ILE A C 1
ATOM 611 O O . ILE A 1 77 ? 1.838 1.334 -12.140 1.00 93.75 77 ILE A O 1
ATOM 615 N N . GLN A 1 78 ? 2.777 -0.149 -13.537 1.00 91.69 78 GLN A N 1
ATOM 616 C CA . GLN A 1 78 ? 1.530 -0.529 -14.192 1.00 91.69 78 GLN A CA 1
ATOM 617 C C . GLN A 1 78 ? 0.639 -1.377 -13.275 1.00 91.69 78 GLN A C 1
ATOM 619 O O . GLN A 1 78 ? -0.555 -1.112 -13.192 1.00 91.69 78 GLN A O 1
ATOM 624 N N . GLU A 1 79 ? 1.215 -2.324 -12.534 1.00 94.69 79 GLU A N 1
ATOM 625 C CA . GLU A 1 79 ? 0.512 -3.085 -11.493 1.00 94.69 79 GLU A CA 1
ATOM 626 C C . GLU A 1 79 ? -0.067 -2.148 -10.420 1.00 94.69 79 GLU A C 1
ATOM 628 O O . GLU A 1 79 ? -1.230 -2.260 -10.038 1.00 94.69 79 GLU A O 1
ATOM 633 N N . LEU A 1 80 ? 0.711 -1.150 -9.991 1.00 94.44 80 LEU A N 1
ATOM 634 C CA . LEU A 1 80 ? 0.268 -0.163 -9.008 1.00 94.44 80 LEU A CA 1
ATOM 635 C C . LEU A 1 80 ? -0.950 0.643 -9.485 1.00 94.44 80 LEU A C 1
ATOM 637 O O . LEU A 1 80 ? -1.839 0.938 -8.689 1.00 94.44 80 LEU A O 1
ATOM 641 N N . LEU A 1 81 ? -1.015 0.972 -10.777 1.00 90.81 81 LEU A N 1
ATOM 642 C CA . LEU A 1 81 ? -2.171 1.641 -11.376 1.00 90.81 81 LEU A CA 1
ATOM 643 C C . LEU A 1 81 ? -3.445 0.783 -11.298 1.00 90.81 81 LEU A C 1
ATOM 645 O O . LEU A 1 81 ? -4.531 1.333 -11.148 1.00 90.81 81 LEU A O 1
ATOM 649 N N . GLU A 1 82 ? -3.330 -0.540 -11.385 1.00 91.69 82 GLU A N 1
ATOM 650 C CA . GLU A 1 82 ? -4.481 -1.451 -11.324 1.00 91.69 82 GLU A CA 1
ATOM 651 C C . GLU A 1 82 ? -5.010 -1.646 -9.895 1.00 91.69 82 GLU A C 1
ATOM 653 O O . GLU A 1 82 ? -6.201 -1.898 -9.711 1.00 91.69 82 GLU A O 1
ATOM 658 N N . LEU A 1 83 ? -4.152 -1.489 -8.882 1.00 93.62 83 LEU A N 1
ATOM 659 C CA . LEU A 1 83 ? -4.525 -1.616 -7.468 1.00 93.62 83 LEU A CA 1
ATOM 660 C C . LEU A 1 83 ? -5.259 -0.385 -6.918 1.00 93.62 83 LEU A C 1
ATOM 662 O O . LEU A 1 83 ? -6.068 -0.506 -5.997 1.00 93.62 83 LEU A O 1
ATOM 666 N N . ILE A 1 84 ? -4.965 0.803 -7.446 1.00 91.00 84 ILE A N 1
ATOM 667 C CA . ILE A 1 84 ? -5.553 2.056 -6.962 1.00 91.00 84 ILE A CA 1
ATOM 668 C C . ILE A 1 84 ? -6.943 2.237 -7.590 1.00 91.00 84 ILE A C 1
ATOM 670 O O . ILE A 1 84 ? -7.070 2.188 -8.817 1.00 91.00 84 ILE A O 1
ATOM 674 N N . PRO A 1 85 ? -8.001 2.503 -6.799 1.00 91.50 85 PRO A N 1
ATOM 675 C CA . PRO A 1 85 ? -9.337 2.693 -7.344 1.00 91.50 85 PRO A CA 1
ATOM 676 C C . PRO A 1 85 ? -9.380 3.823 -8.377 1.00 91.50 85 PRO A C 1
ATOM 678 O O . PRO A 1 85 ? -8.905 4.930 -8.132 1.00 91.50 85 PRO A O 1
ATOM 681 N N . GLY A 1 86 ? -10.039 3.568 -9.512 1.00 83.62 86 GLY A N 1
ATOM 682 C CA . GLY A 1 86 ? -10.113 4.506 -10.638 1.00 83.62 86 GLY A CA 1
ATOM 683 C C . GLY A 1 86 ? -10.619 5.912 -10.284 1.00 83.62 86 GLY A C 1
ATOM 684 O O . GLY A 1 86 ? -10.279 6.869 -10.975 1.00 83.62 86 GLY A O 1
ATOM 685 N N . ALA A 1 87 ? -11.393 6.054 -9.202 1.00 84.62 87 ALA A N 1
ATOM 686 C CA . ALA A 1 87 ? -11.871 7.341 -8.695 1.00 84.62 87 ALA A CA 1
ATOM 687 C C . ALA A 1 87 ? -10.728 8.309 -8.332 1.00 84.62 87 ALA A C 1
ATOM 689 O O . ALA A 1 87 ? -10.844 9.496 -8.611 1.00 84.62 87 ALA A O 1
ATOM 690 N N . TYR A 1 88 ? -9.592 7.806 -7.831 1.00 84.44 88 TYR A N 1
ATOM 691 C CA . TYR A 1 88 ? -8.413 8.625 -7.503 1.00 84.44 88 TYR A CA 1
ATOM 692 C C . TYR A 1 88 ? -7.745 9.243 -8.743 1.00 84.44 88 TYR A C 1
ATOM 694 O O . TYR A 1 88 ? -6.948 10.169 -8.633 1.00 84.44 88 TYR A O 1
ATOM 702 N N . PHE A 1 89 ? -8.075 8.758 -9.944 1.00 81.94 89 PHE A N 1
ATOM 703 C CA . PHE A 1 89 ? -7.549 9.293 -11.201 1.00 81.94 89 PHE A CA 1
ATOM 704 C C . PHE A 1 89 ? -8.544 10.196 -11.941 1.00 81.94 89 PHE A C 1
ATOM 706 O O . PHE A 1 89 ? -8.140 10.915 -12.860 1.00 81.94 89 PHE A O 1
ATOM 713 N N . GLN A 1 90 ? -9.825 10.191 -11.552 1.00 70.06 90 GLN A N 1
ATOM 714 C CA . GLN A 1 90 ? -10.892 10.913 -12.254 1.00 70.06 90 GLN A CA 1
ATOM 715 C C . GLN A 1 90 ? -10.798 12.427 -12.065 1.00 70.06 90 GLN A C 1
ATOM 717 O O . GLN A 1 90 ? -10.930 13.141 -13.060 1.00 70.06 90 GLN A O 1
ATOM 722 N N . ASP A 1 91 ? -10.453 12.906 -10.867 1.00 58.53 91 ASP A N 1
ATOM 723 C CA . ASP A 1 91 ? -10.319 14.341 -10.545 1.00 58.53 91 ASP A CA 1
ATOM 724 C C . ASP A 1 91 ? -9.326 15.079 -11.456 1.00 58.53 91 ASP A C 1
ATOM 726 O O . ASP A 1 91 ? -9.409 16.287 -11.664 1.00 58.53 91 ASP A O 1
ATOM 730 N N . THR A 1 92 ? -8.417 14.338 -12.082 1.00 53.47 92 THR A N 1
ATOM 731 C CA . THR A 1 92 ? -7.437 14.860 -13.034 1.00 53.47 92 THR A CA 1
ATOM 732 C C . THR A 1 92 ? -7.961 15.062 -14.458 1.00 53.47 92 THR A C 1
ATOM 734 O O . THR A 1 92 ? -7.320 15.756 -15.246 1.00 53.47 92 THR A O 1
ATOM 737 N N . SER A 1 93 ? -9.087 14.438 -14.814 1.00 51.03 93 SER A N 1
ATOM 738 C CA . SER A 1 93 ? -9.619 14.398 -16.186 1.00 51.03 93 SER A CA 1
ATOM 739 C C . SER A 1 93 ? -10.878 15.243 -16.394 1.00 51.03 93 SER A C 1
ATOM 741 O O . SER A 1 93 ? -11.102 15.729 -17.501 1.00 51.03 93 SER A O 1
ATOM 743 N N . VAL A 1 94 ? -11.687 15.449 -15.348 1.00 48.00 94 VAL A N 1
ATOM 744 C CA . VAL A 1 94 ? -12.993 16.127 -15.460 1.00 48.00 94 VAL A CA 1
ATOM 745 C C . VAL A 1 94 ? -12.942 17.644 -15.252 1.00 48.00 94 VAL A C 1
ATOM 747 O O . VAL A 1 94 ? -13.857 18.331 -15.700 1.00 48.00 94 VAL A O 1
ATOM 750 N N . ASP A 1 95 ? -11.876 18.196 -14.667 1.00 47.19 95 ASP A N 1
ATOM 751 C CA . ASP A 1 95 ? -11.810 19.639 -14.362 1.00 47.19 95 ASP A CA 1
ATOM 752 C C . ASP A 1 95 ? -11.209 20.501 -15.493 1.00 47.19 95 ASP A C 1
ATOM 754 O O . ASP A 1 95 ? -11.277 21.726 -15.474 1.00 47.19 95 ASP A O 1
ATOM 758 N N . ALA A 1 96 ? -10.689 19.879 -16.558 1.00 48.84 96 ALA A N 1
ATOM 759 C CA . ALA A 1 96 ? -10.178 20.602 -17.729 1.00 48.84 96 ALA A CA 1
ATOM 760 C C . ALA A 1 96 ? -11.288 21.185 -18.636 1.00 48.84 96 ALA A C 1
ATOM 762 O O . ALA A 1 96 ? -10.983 21.807 -19.654 1.00 48.84 96 ALA A O 1
ATOM 763 N N . GLY A 1 97 ? -12.568 20.960 -18.308 1.00 47.75 97 GLY A N 1
ATOM 764 C CA . GLY A 1 97 ? -13.690 21.240 -19.206 1.00 47.75 97 GLY A CA 1
ATOM 765 C C . GLY A 1 97 ? -14.825 22.119 -18.677 1.00 47.75 97 GLY 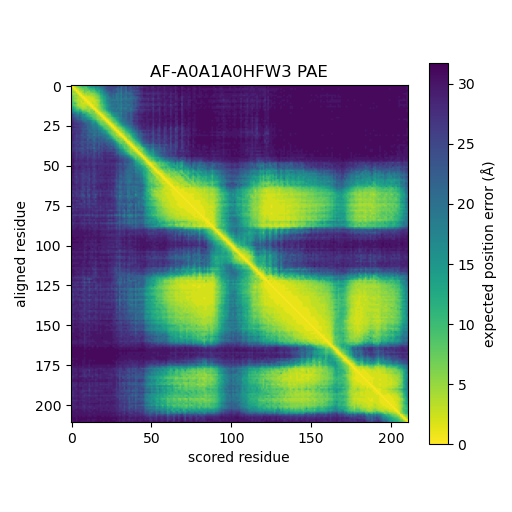A C 1
ATOM 766 O O . GLY A 1 97 ? -15.716 22.402 -19.474 1.00 47.75 97 GLY A O 1
ATOM 767 N N . MET A 1 98 ? -14.857 22.543 -17.399 1.00 46.72 98 MET A N 1
ATOM 768 C CA . MET A 1 98 ? -16.084 23.178 -16.866 1.00 46.72 98 MET A CA 1
ATOM 769 C C . MET A 1 98 ? -15.944 24.314 -15.827 1.00 46.72 98 MET A C 1
ATOM 771 O O . MET A 1 98 ? -16.968 24.751 -15.305 1.00 46.72 98 MET A O 1
ATOM 775 N N . ALA A 1 99 ? -14.762 24.873 -15.546 1.00 45.12 99 ALA A N 1
ATOM 776 C CA . ALA A 1 99 ? -14.647 25.994 -14.596 1.00 45.12 99 ALA A CA 1
ATOM 777 C C . ALA A 1 99 ? -14.454 27.367 -15.293 1.00 45.12 99 ALA A C 1
ATOM 779 O O . ALA A 1 99 ? -13.461 27.566 -15.997 1.00 45.12 99 ALA A O 1
ATOM 780 N N . PRO A 1 100 ? -15.366 28.346 -15.111 1.00 47.31 100 PRO A N 1
ATOM 781 C CA . PRO A 1 100 ? -15.217 29.692 -15.655 1.00 47.31 100 PRO A CA 1
ATOM 782 C C . PRO A 1 100 ? -14.346 30.590 -14.751 1.00 47.31 100 PRO A C 1
ATOM 784 O O . PRO A 1 100 ? -14.719 30.896 -13.624 1.00 47.31 100 PRO A O 1
ATOM 787 N N . GLY A 1 101 ? -13.245 31.124 -15.296 1.00 49.28 101 GLY A N 1
ATOM 788 C CA . GLY A 1 101 ? -12.933 32.553 -15.138 1.00 49.28 101 GLY A CA 1
ATOM 789 C C . GLY A 1 101 ? -12.012 33.054 -14.012 1.00 49.28 101 GLY A C 1
ATOM 790 O O . GLY A 1 101 ? -12.269 34.158 -13.540 1.00 49.28 101 GLY A O 1
ATOM 791 N N . HIS A 1 102 ? -10.915 32.377 -13.636 1.00 46.75 102 HIS A N 1
ATOM 792 C CA . HIS A 1 102 ? -9.843 33.021 -12.845 1.00 46.75 102 HIS A CA 1
ATOM 793 C C . HIS A 1 102 ? -8.411 32.615 -13.291 1.00 46.75 102 HIS A C 1
ATOM 795 O O . HIS A 1 102 ? -8.053 31.445 -13.185 1.00 46.75 102 HIS A O 1
ATOM 801 N N . PRO A 1 103 ? -7.544 33.568 -13.713 1.00 58.00 103 PRO A N 1
ATOM 802 C CA . PRO A 1 103 ? -6.216 33.266 -14.277 1.00 58.00 103 PRO A CA 1
ATOM 803 C C . PRO A 1 103 ? -5.191 32.671 -13.293 1.00 58.00 103 PRO A C 1
ATOM 805 O O . PRO A 1 103 ? -4.126 32.227 -13.713 1.00 58.00 103 PRO A O 1
ATOM 808 N N . PHE A 1 104 ? -5.466 32.690 -11.984 1.00 52.16 104 PHE A N 1
ATOM 809 C CA . PHE A 1 104 ? -4.555 32.158 -10.962 1.00 52.16 104 PHE A CA 1
ATOM 810 C C . PHE A 1 104 ? -4.774 30.657 -10.700 1.00 52.16 104 PHE A C 1
ATOM 812 O O . PHE A 1 104 ? -3.805 29.932 -10.486 1.00 52.16 104 PHE A O 1
ATOM 819 N N . ASP A 1 105 ? -6.017 30.173 -10.806 1.00 50.75 105 ASP A N 1
ATOM 820 C CA . ASP A 1 105 ? -6.350 28.746 -10.659 1.00 50.75 105 ASP A CA 1
ATOM 821 C C . ASP A 1 105 ? -6.060 27.936 -11.931 1.00 50.75 105 ASP A C 1
ATOM 823 O O . ASP A 1 105 ? -5.794 26.737 -11.862 1.00 50.75 105 ASP A O 1
ATOM 827 N N . GLU A 1 106 ? -6.001 28.596 -13.090 1.00 50.53 106 GLU A N 1
ATOM 828 C CA . GLU A 1 106 ? -5.675 27.981 -14.382 1.00 50.53 106 GLU A CA 1
ATOM 829 C C . GLU A 1 106 ? -4.262 27.367 -14.397 1.00 50.53 106 GLU A C 1
ATOM 831 O O . GLU A 1 106 ? -4.060 26.269 -14.912 1.00 50.53 106 GLU A O 1
ATOM 836 N N . ALA A 1 107 ? -3.284 28.009 -13.750 1.00 53.59 107 ALA A N 1
ATOM 837 C CA . ALA A 1 107 ? -1.915 27.494 -13.661 1.00 53.59 107 ALA A CA 1
ATOM 838 C C . ALA A 1 107 ? -1.797 26.262 -12.742 1.00 53.59 107 ALA A C 1
ATOM 840 O O . ALA A 1 107 ? -0.989 25.366 -13.001 1.00 53.59 107 ALA A O 1
ATOM 841 N N . LEU A 1 108 ? -2.612 26.197 -11.684 1.00 56.56 108 LEU A N 1
ATOM 842 C CA . LEU A 1 108 ? -2.629 25.078 -10.741 1.00 56.56 108 LEU A CA 1
ATOM 843 C C . LEU A 1 108 ? -3.408 23.879 -11.305 1.00 56.56 108 LEU A C 1
ATOM 845 O O . LEU A 1 108 ? -2.976 22.736 -11.144 1.00 56.56 108 LEU A O 1
ATOM 849 N N . ALA A 1 109 ? -4.505 24.136 -12.021 1.00 52.53 109 ALA A N 1
ATOM 850 C CA . ALA A 1 109 ? -5.255 23.126 -12.763 1.00 52.53 109 ALA A CA 1
ATOM 851 C C . ALA A 1 109 ? -4.420 22.537 -13.916 1.00 52.53 109 ALA A C 1
ATOM 853 O O . ALA A 1 109 ? -4.363 21.317 -14.085 1.00 52.53 109 ALA A O 1
ATOM 854 N N . LEU A 1 110 ? -3.664 23.370 -14.644 1.00 53.31 110 LEU A N 1
ATOM 855 C CA . LEU A 1 110 ? -2.779 22.911 -15.717 1.00 53.31 110 LEU A CA 1
ATOM 856 C C . LEU A 1 110 ? -1.622 22.046 -15.185 1.00 53.31 110 LEU A C 1
ATOM 858 O O . LEU A 1 110 ? -1.287 21.031 -15.797 1.00 53.31 110 LEU A O 1
ATOM 862 N N . ALA A 1 111 ? -1.070 22.384 -14.013 1.00 53.09 111 ALA A N 1
ATOM 863 C CA . ALA A 1 111 ? -0.054 21.575 -13.333 1.00 53.09 111 ALA A CA 1
ATOM 864 C C . ALA A 1 111 ? -0.582 20.198 -12.884 1.00 53.09 111 ALA A C 1
ATOM 866 O O . ALA A 1 111 ? 0.188 19.239 -12.804 1.00 53.09 111 ALA A O 1
ATOM 867 N N . LYS A 1 112 ? -1.891 20.080 -12.631 1.00 53.84 112 LYS A N 1
ATOM 868 C CA . LYS A 1 112 ? -2.546 18.809 -12.296 1.00 53.84 112 LYS A CA 1
ATOM 869 C C . LYS A 1 112 ? -2.950 18.012 -13.540 1.00 53.84 112 LYS A C 1
ATOM 871 O O . LYS A 1 112 ? -2.825 16.793 -13.515 1.00 53.84 112 LYS A O 1
ATOM 876 N N . SER A 1 113 ? -3.286 18.667 -14.657 1.00 52.38 113 SER A N 1
ATOM 877 C CA . SER A 1 113 ? -3.736 18.068 -15.934 1.00 52.38 113 SER A CA 1
ATOM 878 C C . SER A 1 113 ? -2.695 17.250 -16.732 1.00 52.38 113 SER A C 1
ATOM 880 O O . SER A 1 113 ? -2.875 16.990 -17.919 1.00 52.38 113 SER A O 1
ATOM 882 N N . THR A 1 114 ? -1.601 16.795 -16.114 1.00 54.91 114 THR A N 1
ATOM 883 C CA . THR A 1 114 ? -0.452 16.151 -16.793 1.00 54.91 114 THR A CA 1
ATOM 884 C C . THR A 1 114 ? -0.694 14.703 -17.246 1.00 54.91 114 THR A C 1
ATOM 886 O O . THR A 1 114 ? 0.242 13.900 -17.319 1.00 54.91 114 THR A O 1
ATOM 889 N N . GLY A 1 115 ? -1.942 14.363 -17.579 1.00 58.44 115 GLY A N 1
ATOM 890 C CA . GLY A 1 115 ? -2.273 13.111 -18.245 1.00 58.44 115 GLY A CA 1
ATOM 891 C C . GLY A 1 115 ? -1.500 12.973 -19.558 1.00 58.44 115 GLY A C 1
ATOM 892 O O . GLY A 1 115 ? -1.195 13.947 -20.250 1.00 58.44 115 GLY A O 1
ATOM 893 N N . THR A 1 116 ? -1.142 11.740 -19.901 1.00 61.16 116 THR A N 1
ATOM 894 C CA . THR A 1 116 ? -0.555 11.443 -21.215 1.00 61.16 116 THR A CA 1
ATOM 895 C C . THR A 1 116 ? -1.577 11.738 -22.324 1.00 61.16 116 THR A C 1
ATOM 897 O O . THR A 1 116 ? -2.775 11.813 -22.055 1.00 61.16 116 THR A O 1
ATOM 900 N N . ARG A 1 117 ? -1.144 11.895 -23.589 1.00 57.84 117 ARG A N 1
ATOM 901 C CA . ARG A 1 117 ? -2.046 12.170 -24.739 1.00 57.84 117 ARG A CA 1
ATOM 902 C C . ARG A 1 117 ? -3.207 11.170 -24.882 1.00 57.84 117 ARG A C 1
ATOM 904 O O . ARG A 1 117 ? -4.172 11.481 -25.569 1.00 57.84 117 ARG A O 1
ATOM 911 N N . ASP A 1 118 ? -3.107 10.017 -24.227 1.00 60.94 118 ASP A N 1
ATOM 912 C CA . ASP A 1 118 ? -4.086 8.932 -24.230 1.00 60.94 118 ASP A CA 1
ATOM 913 C C . ASP A 1 118 ? -5.106 9.021 -23.075 1.00 60.94 118 ASP A C 1
ATOM 915 O O . ASP A 1 118 ? -5.899 8.102 -22.886 1.00 60.94 118 ASP A O 1
ATOM 919 N N . GLY A 1 119 ? -5.063 10.081 -22.255 1.00 66.56 119 GLY A N 1
ATOM 920 C CA . GLY A 1 119 ? -5.918 10.243 -21.069 1.00 66.56 119 GLY A CA 1
ATOM 921 C C . GLY A 1 119 ? -5.541 9.330 -19.897 1.00 66.56 119 GLY A C 1
ATOM 922 O O . GLY A 1 119 ? -6.192 9.356 -18.856 1.00 66.56 119 GLY A O 1
ATOM 923 N N . LYS A 1 120 ? -4.479 8.529 -20.044 1.00 78.12 120 LYS A N 1
ATOM 924 C CA . LYS A 1 120 ? -3.967 7.647 -18.992 1.00 78.12 120 LYS A CA 1
ATOM 925 C C . LYS A 1 120 ? -3.107 8.433 -17.999 1.00 78.12 120 LYS A C 1
ATOM 927 O O . LYS A 1 120 ? -2.332 9.300 -18.439 1.00 78.12 120 LYS A O 1
ATOM 932 N N . PRO A 1 121 ? -3.195 8.117 -16.694 1.00 81.88 121 PRO A N 1
ATOM 933 C CA . PRO A 1 121 ? -2.413 8.797 -15.676 1.00 81.88 121 PRO A CA 1
ATOM 934 C C . PRO A 1 121 ? -0.915 8.606 -15.927 1.00 81.88 121 PRO A C 1
ATOM 936 O O . PRO A 1 121 ? -0.444 7.532 -16.302 1.00 81.88 121 PRO A O 1
ATOM 939 N N . ASN A 1 122 ? -0.157 9.682 -15.752 1.00 87.56 122 ASN A N 1
ATOM 940 C CA . ASN A 1 122 ? 1.295 9.680 -15.874 1.00 87.56 122 ASN A CA 1
ATOM 941 C C . ASN A 1 122 ? 1.933 8.948 -14.680 1.00 87.56 122 ASN A C 1
ATOM 943 O O . ASN A 1 122 ? 1.368 8.935 -13.592 1.00 87.56 122 ASN A O 1
ATOM 947 N N . LYS A 1 123 ? 3.155 8.420 -14.834 1.00 88.62 123 LYS A N 1
ATOM 948 C CA . LYS A 1 123 ? 3.928 7.777 -13.756 1.00 88.62 123 LYS A CA 1
ATOM 949 C C . LYS A 1 123 ? 3.958 8.615 -12.478 1.00 88.62 123 LYS A C 1
ATOM 951 O O . LYS A 1 123 ? 3.766 8.071 -11.402 1.00 88.62 123 LYS A O 1
ATOM 956 N N . GLY A 1 124 ? 4.148 9.932 -12.596 1.00 88.31 124 GLY A N 1
ATOM 957 C CA . GLY A 1 124 ? 4.095 10.838 -11.445 1.00 88.31 124 GLY A CA 1
ATOM 958 C C . GLY A 1 124 ? 2.738 10.810 -10.735 1.00 88.31 124 GLY A C 1
ATOM 959 O O . GLY A 1 124 ? 2.695 10.648 -9.525 1.00 88.31 124 GLY A O 1
ATOM 960 N N . GLN A 1 125 ? 1.639 10.875 -11.492 1.00 87.94 125 GLN A N 1
ATOM 961 C CA . GLN A 1 125 ? 0.277 10.806 -10.953 1.00 87.94 125 GLN A CA 1
ATOM 962 C C . GLN A 1 125 ? -0.017 9.437 -10.324 1.00 87.94 125 GLN A C 1
ATOM 964 O O . GLN A 1 125 ? -0.577 9.395 -9.238 1.00 87.94 125 GLN A O 1
ATOM 969 N N . ILE A 1 126 ? 0.405 8.333 -10.955 1.00 91.38 126 ILE A N 1
ATOM 970 C CA . ILE A 1 126 ? 0.259 6.974 -10.402 1.00 91.38 126 ILE A CA 1
ATOM 971 C C . ILE A 1 126 ? 0.947 6.884 -9.040 1.00 91.38 126 ILE A C 1
ATOM 973 O O . ILE A 1 126 ? 0.348 6.421 -8.077 1.00 91.38 126 ILE A O 1
ATOM 977 N N . LEU A 1 127 ? 2.186 7.371 -8.941 1.00 94.06 127 LEU A N 1
ATOM 978 C CA . LEU A 1 127 ? 2.951 7.336 -7.696 1.00 94.06 127 LEU A CA 1
ATOM 979 C C . LEU A 1 127 ? 2.357 8.252 -6.620 1.00 94.06 127 LEU A C 1
ATOM 981 O O . LEU A 1 127 ? 2.285 7.850 -5.464 1.00 94.06 127 LEU A O 1
ATOM 985 N N . THR A 1 128 ? 1.915 9.460 -6.976 1.00 92.25 128 THR A N 1
ATOM 986 C CA . THR A 1 128 ? 1.260 10.370 -6.025 1.00 92.25 128 THR A CA 1
ATOM 987 C C . THR A 1 128 ? -0.033 9.764 -5.491 1.00 92.25 128 THR A C 1
ATOM 989 O O . THR A 1 128 ? -0.202 9.665 -4.278 1.00 92.25 128 THR A O 1
ATOM 992 N N . GLN A 1 129 ? -0.898 9.274 -6.381 1.00 91.44 129 GLN A N 1
ATOM 993 C CA . GLN A 1 129 ? -2.168 8.673 -5.984 1.00 91.44 129 GLN A CA 1
ATOM 994 C C . GLN A 1 129 ? -1.983 7.369 -5.205 1.00 91.44 129 GLN A C 1
ATOM 996 O O . GLN A 1 129 ? -2.763 7.076 -4.304 1.00 91.44 129 GLN A O 1
ATOM 1001 N N . ALA A 1 130 ? -0.914 6.615 -5.471 1.00 94.44 130 ALA A N 1
ATOM 1002 C CA . ALA A 1 130 ? -0.553 5.454 -4.664 1.00 94.44 130 ALA A CA 1
ATOM 1003 C C . ALA A 1 130 ? -0.304 5.827 -3.202 1.00 94.44 130 ALA A C 1
ATOM 1005 O O . ALA A 1 130 ? -0.799 5.160 -2.297 1.00 94.44 130 ALA A O 1
ATOM 1006 N N . VAL A 1 131 ? 0.461 6.897 -2.969 1.00 95.31 131 VAL A N 1
ATOM 1007 C CA . VAL A 1 131 ? 0.784 7.361 -1.616 1.00 95.31 131 VAL A CA 1
ATOM 1008 C C . VAL A 1 131 ? -0.478 7.843 -0.902 1.00 95.31 131 VAL A C 1
ATOM 1010 O O . VAL A 1 131 ? -0.706 7.468 0.248 1.00 95.31 131 VAL A O 1
ATOM 1013 N N . GLU A 1 132 ? -1.324 8.614 -1.586 1.00 93.62 132 GLU A N 1
ATOM 1014 C CA . GLU A 1 132 ? -2.604 9.077 -1.037 1.00 93.62 132 GLU A CA 1
ATOM 1015 C C . GLU A 1 132 ? -3.529 7.907 -0.683 1.00 93.62 132 GLU A C 1
ATOM 1017 O O . GLU A 1 132 ? -4.120 7.881 0.400 1.00 93.62 132 GLU A O 1
ATOM 1022 N N . TYR A 1 133 ? -3.607 6.898 -1.553 1.00 95.69 133 TYR A N 1
ATOM 1023 C CA . TYR A 1 133 ? -4.432 5.720 -1.315 1.00 95.69 133 TYR A CA 1
ATOM 1024 C C . TYR A 1 133 ? -3.919 4.869 -0.147 1.00 95.69 133 TYR A C 1
ATOM 1026 O O . TYR A 1 133 ? -4.713 4.441 0.689 1.00 95.69 133 TYR A O 1
ATOM 1034 N N . ILE A 1 134 ? -2.601 4.679 -0.020 1.00 95.69 134 ILE A N 1
ATOM 1035 C CA . ILE A 1 134 ? -2.006 3.989 1.136 1.00 95.69 134 ILE A CA 1
ATOM 1036 C C . ILE A 1 134 ? -2.344 4.729 2.433 1.00 95.69 134 ILE A C 1
ATOM 1038 O O . ILE A 1 134 ? -2.773 4.097 3.398 1.00 95.69 134 ILE A O 1
ATOM 1042 N N . GLN A 1 135 ? -2.205 6.058 2.456 1.00 96.25 135 GLN A N 1
ATOM 1043 C CA . GLN A 1 135 ? -2.535 6.859 3.635 1.00 96.25 135 GLN A CA 1
ATOM 1044 C C . GLN A 1 135 ? -4.020 6.741 4.000 1.00 96.25 135 GLN A C 1
ATOM 1046 O O . GLN A 1 135 ? -4.372 6.628 5.175 1.00 96.25 135 GLN A O 1
ATOM 1051 N N . PHE A 1 136 ? -4.899 6.742 2.997 1.00 96.12 136 PHE A N 1
ATOM 1052 C CA . PHE A 1 136 ? -6.323 6.509 3.203 1.00 96.12 136 PHE A CA 1
ATOM 1053 C C . PHE A 1 136 ? -6.588 5.128 3.819 1.00 96.12 136 PHE A C 1
ATOM 1055 O O . PHE A 1 136 ? -7.293 5.038 4.823 1.00 96.12 136 PHE A O 1
ATOM 1062 N N . LEU A 1 137 ? -5.996 4.063 3.268 1.00 95.12 137 LEU A N 1
ATOM 1063 C CA . LEU A 1 137 ? -6.149 2.705 3.794 1.00 95.12 137 LEU A CA 1
ATOM 1064 C C . LEU A 1 137 ? -5.652 2.586 5.239 1.00 95.12 137 LEU A C 1
ATOM 1066 O O . LE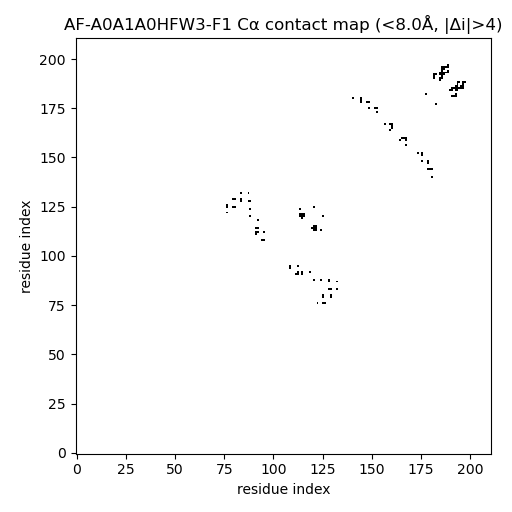U A 1 137 ? -6.331 1.978 6.062 1.00 95.12 137 LEU A O 1
ATOM 1070 N N . GLN A 1 138 ? -4.516 3.205 5.566 1.00 94.06 138 GLN A N 1
ATOM 1071 C CA . GLN A 1 138 ? -3.996 3.261 6.935 1.00 94.06 138 GLN A CA 1
ATOM 1072 C C . GLN A 1 138 ? -5.000 3.917 7.891 1.00 94.06 138 GLN A C 1
ATOM 1074 O O . GLN A 1 138 ? -5.323 3.344 8.929 1.00 94.06 138 GLN A O 1
ATOM 1079 N N . ASN A 1 139 ? -5.579 5.057 7.505 1.00 95.75 139 ASN A N 1
ATOM 1080 C CA . ASN A 1 139 ? -6.582 5.740 8.325 1.00 95.75 139 ASN A CA 1
ATOM 1081 C C . ASN A 1 139 ? -7.842 4.882 8.532 1.00 95.75 139 ASN A C 1
ATOM 1083 O O . ASN A 1 139 ? -8.392 4.845 9.633 1.00 95.75 139 ASN A O 1
ATOM 1087 N N . VAL A 1 140 ? -8.292 4.175 7.489 1.00 95.81 140 VAL A N 1
ATOM 1088 C CA . VAL A 1 140 ? -9.442 3.260 7.569 1.00 95.81 140 VAL A CA 1
ATOM 1089 C C . VAL A 1 140 ? -9.156 2.098 8.521 1.00 95.81 140 VAL A C 1
ATOM 1091 O O . VAL A 1 140 ? -10.021 1.741 9.323 1.00 95.81 140 VAL A O 1
ATOM 1094 N N . ILE A 1 141 ? -7.952 1.524 8.467 1.00 93.06 141 ILE A N 1
ATOM 1095 C CA . ILE A 1 141 ? -7.521 0.470 9.394 1.00 93.06 141 ILE A CA 1
ATOM 1096 C C . ILE A 1 141 ? -7.533 1.001 10.830 1.00 93.06 141 ILE A C 1
ATOM 1098 O O . ILE A 1 141 ? -8.162 0.393 11.692 1.00 93.06 141 ILE A O 1
ATOM 1102 N N . ASP A 1 142 ? -6.940 2.167 11.082 1.00 93.56 142 ASP A N 1
ATOM 1103 C CA . ASP A 1 142 ? -6.896 2.765 12.420 1.00 93.56 142 ASP A CA 1
ATOM 1104 C C . ASP A 1 142 ? -8.295 3.060 12.978 1.00 93.56 142 ASP A C 1
ATOM 1106 O O . ASP A 1 142 ? -8.571 2.844 14.161 1.00 93.56 142 ASP A O 1
ATOM 1110 N N . GLU A 1 143 ? -9.205 3.557 12.141 1.00 95.50 143 GLU A N 1
ATOM 1111 C CA . GLU A 1 143 ? -10.600 3.768 12.525 1.00 95.50 143 GLU A CA 1
ATOM 1112 C C . GLU A 1 143 ? -11.308 2.468 12.890 1.00 95.50 143 GLU A C 1
ATOM 1114 O O . GLU A 1 143 ? -12.045 2.426 13.879 1.00 95.50 143 GLU A O 1
ATOM 1119 N N . ASN A 1 144 ? -11.104 1.419 12.098 1.00 93.88 144 ASN A N 1
ATOM 1120 C CA . ASN A 1 144 ? -11.704 0.119 12.353 1.00 93.88 144 ASN A CA 1
ATOM 1121 C C . ASN A 1 144 ? -11.124 -0.519 13.615 1.00 93.88 144 ASN A C 1
ATOM 1123 O O . ASN A 1 144 ? -11.898 -1.010 14.430 1.00 93.88 144 ASN A O 1
ATOM 1127 N N . ASN A 1 145 ? -9.817 -0.399 13.847 1.00 92.19 145 ASN A N 1
ATOM 1128 C CA . ASN A 1 145 ? -9.165 -0.870 15.067 1.00 92.19 145 ASN A CA 1
ATOM 1129 C C . ASN A 1 145 ? -9.727 -0.167 16.308 1.00 92.19 145 ASN A C 1
ATOM 1131 O O . ASN A 1 145 ? -10.065 -0.823 17.290 1.00 92.19 145 ASN A O 1
ATOM 1135 N N . ARG A 1 146 ? -9.916 1.162 16.263 1.00 92.25 146 ARG A N 1
ATOM 1136 C CA . ARG A 1 146 ? -10.549 1.901 17.372 1.00 92.25 146 ARG A CA 1
ATOM 1137 C C . ARG A 1 146 ? -11.962 1.397 17.666 1.00 92.25 146 ARG A C 1
ATOM 1139 O O . ARG A 1 146 ? -12.309 1.205 18.831 1.00 92.25 146 ARG A O 1
ATOM 1146 N N . LYS A 1 147 ? -12.766 1.176 16.620 1.00 92.94 147 LYS A N 1
ATOM 1147 C CA . LYS A 1 147 ? -14.126 0.634 16.758 1.00 92.94 147 LYS A CA 1
ATOM 1148 C C . LYS A 1 147 ? -14.087 -0.779 17.337 1.00 92.94 147 LYS A C 1
ATOM 1150 O O . LYS A 1 147 ? -14.836 -1.064 18.263 1.00 92.94 147 LYS A O 1
ATOM 1155 N N . GLU A 1 148 ? -13.214 -1.644 16.830 1.00 92.19 148 GLU A N 1
ATOM 1156 C CA . GLU A 1 148 ? -13.053 -3.021 17.303 1.00 92.19 148 GLU A CA 1
ATOM 1157 C C . GLU A 1 148 ? -12.720 -3.058 18.796 1.00 92.19 148 GLU A C 1
ATOM 1159 O O . GLU A 1 148 ? -13.425 -3.713 19.560 1.00 92.19 148 GLU A O 1
ATOM 1164 N N . VAL A 1 149 ? -11.735 -2.270 19.232 1.00 91.12 149 VAL A N 1
ATOM 1165 C CA . VAL A 1 149 ? -11.364 -2.140 20.647 1.00 91.12 149 VAL A CA 1
ATOM 1166 C C . VAL A 1 149 ? -12.558 -1.688 21.489 1.00 91.12 149 VAL A C 1
ATOM 1168 O O . VAL A 1 149 ? -12.861 -2.299 22.514 1.00 91.12 149 VAL A O 1
ATOM 1171 N N . GLU A 1 150 ? -13.284 -0.655 21.054 1.00 90.56 150 GLU A N 1
ATOM 1172 C CA . GLU A 1 150 ? -14.475 -0.170 21.758 1.00 90.56 150 GLU A CA 1
ATOM 1173 C C . GLU A 1 150 ? -15.559 -1.255 21.877 1.00 90.56 150 GLU A C 1
ATOM 1175 O O . GLU A 1 150 ? -16.141 -1.459 22.948 1.00 90.56 150 GLU A O 1
ATOM 1180 N N . LEU A 1 151 ? -15.826 -1.972 20.786 1.00 89.06 151 LEU A N 1
ATOM 1181 C CA . LEU A 1 151 ? -16.782 -3.074 20.735 1.00 89.06 151 LEU A CA 1
ATOM 1182 C C . LEU A 1 151 ? -16.362 -4.227 21.655 1.00 89.06 151 LEU A C 1
ATOM 1184 O O . LEU A 1 151 ? -17.201 -4.734 22.402 1.00 89.06 151 LEU A O 1
ATOM 1188 N N . CYS A 1 152 ? -15.082 -4.599 21.664 1.00 86.56 152 CYS A N 1
ATOM 1189 C CA . CYS A 1 152 ? -14.523 -5.615 22.553 1.00 86.56 152 CYS A CA 1
ATOM 1190 C C . CYS A 1 152 ? -14.693 -5.230 24.026 1.00 86.56 152 CYS A C 1
ATOM 1192 O O . CYS A 1 152 ? -15.188 -6.036 24.817 1.00 86.56 152 CYS A O 1
ATOM 1194 N N . LEU A 1 153 ? -14.380 -3.982 24.390 1.00 86.19 153 LEU A N 1
ATOM 1195 C CA . LEU A 1 153 ? -14.573 -3.478 25.752 1.00 86.19 153 LEU A CA 1
ATOM 1196 C C . LEU A 1 153 ? -16.054 -3.534 26.165 1.00 86.19 153 LEU A C 1
ATOM 1198 O O . LEU A 1 153 ? -16.391 -4.008 27.254 1.00 86.19 153 LEU A O 1
ATOM 1202 N N . ARG A 1 154 ? -16.969 -3.099 25.290 1.00 86.56 154 ARG A N 1
ATOM 1203 C CA . ARG A 1 154 ? -18.418 -3.162 25.554 1.00 86.56 154 ARG A CA 1
ATOM 1204 C C . ARG A 1 154 ? -18.900 -4.604 25.720 1.00 86.56 154 ARG A C 1
ATOM 1206 O O . ARG A 1 154 ? -19.621 -4.895 26.673 1.00 86.56 154 ARG A O 1
ATOM 1213 N N . MET A 1 155 ? -18.488 -5.507 24.831 1.00 84.44 155 MET A N 1
ATOM 1214 C CA . MET A 1 155 ? -18.830 -6.932 24.902 1.00 84.44 155 MET A CA 1
ATOM 1215 C C . MET A 1 155 ? -18.347 -7.564 26.207 1.00 84.44 155 MET A C 1
ATOM 1217 O O . MET A 1 155 ? -19.112 -8.264 26.868 1.00 84.44 155 MET A O 1
ATOM 1221 N N . GLN A 1 156 ? -17.112 -7.280 26.616 1.00 82.12 156 GLN A N 1
ATOM 1222 C CA . GLN A 1 156 ? -16.549 -7.796 27.860 1.00 82.12 156 GLN A CA 1
ATOM 1223 C C . GLN A 1 156 ? -17.283 -7.247 29.087 1.00 82.12 156 GLN A C 1
ATOM 1225 O O . GLN A 1 156 ? -17.630 -8.011 29.989 1.00 82.12 156 GLN A O 1
ATOM 1230 N N . SER A 1 157 ? -17.603 -5.951 29.085 1.00 82.38 157 SER A N 1
ATOM 1231 C CA . SER A 1 157 ? -18.391 -5.309 30.145 1.00 82.38 157 SER A CA 1
ATOM 1232 C C . SER A 1 157 ? -19.766 -5.969 30.302 1.00 82.38 157 SER A C 1
ATOM 1234 O O . SER A 1 157 ? -20.191 -6.291 31.413 1.00 82.38 157 SER A O 1
ATOM 1236 N N . LEU A 1 158 ? -20.452 -6.229 29.184 1.00 82.25 158 LEU A N 1
ATOM 1237 C CA . LEU A 1 158 ? -21.741 -6.923 29.176 1.00 82.25 158 LEU A CA 1
ATOM 1238 C C . LEU A 1 158 ? -21.617 -8.389 29.605 1.00 82.25 158 LEU A C 1
ATOM 1240 O O . LEU A 1 158 ? -22.483 -8.884 30.326 1.00 82.25 158 LEU A O 1
ATOM 1244 N N . HIS A 1 159 ? -20.557 -9.085 29.190 1.00 78.94 159 HIS A N 1
ATOM 1245 C CA . HIS A 1 159 ? -20.304 -10.464 29.597 1.00 78.94 159 HIS A CA 1
ATOM 1246 C C . HIS A 1 159 ? -20.122 -10.569 31.115 1.00 78.94 159 HIS A C 1
ATOM 1248 O O . HIS A 1 159 ? -20.749 -11.427 31.728 1.00 78.94 159 HIS A O 1
ATOM 1254 N N . LEU A 1 160 ? -19.348 -9.663 31.726 1.00 76.19 160 LEU A N 1
ATOM 1255 C CA . LEU A 1 160 ? -19.150 -9.597 33.181 1.00 76.19 160 LEU A CA 1
ATOM 1256 C C . LEU A 1 160 ? -20.461 -9.349 33.938 1.00 76.19 160 LEU A C 1
ATOM 1258 O O . LEU A 1 160 ? -20.736 -10.009 34.943 1.00 76.19 160 LEU A O 1
ATOM 1262 N N . LEU A 1 161 ? -21.295 -8.440 33.422 1.00 76.81 161 LEU A N 1
ATOM 1263 C CA . LEU A 1 161 ? -22.607 -8.154 33.998 1.00 76.81 161 LEU A CA 1
ATOM 1264 C C . LEU A 1 161 ? -23.548 -9.366 33.894 1.00 76.81 161 LEU A C 1
ATOM 1266 O O . LEU A 1 161 ? -24.279 -9.676 34.835 1.00 76.81 161 LEU A O 1
ATOM 1270 N N . ARG A 1 162 ? -23.513 -10.084 32.763 1.00 78.44 162 ARG A N 1
ATOM 1271 C CA . ARG A 1 162 ? -24.336 -11.277 32.517 1.00 78.44 162 ARG A CA 1
ATOM 1272 C C . ARG A 1 162 ? -23.860 -12.503 33.296 1.00 78.44 162 ARG A C 1
ATOM 1274 O O . ARG A 1 162 ? -24.696 -13.298 33.715 1.00 78.44 162 ARG A O 1
ATOM 1281 N N . 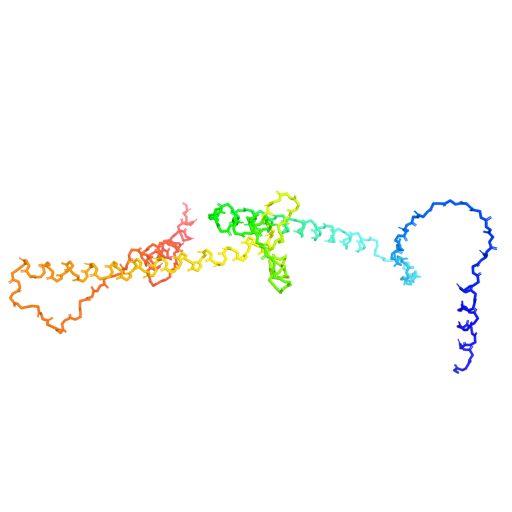SER A 1 163 ? -22.555 -12.671 33.505 1.00 78.88 163 SER A N 1
ATOM 1282 C CA . SER A 1 163 ? -21.974 -13.803 34.240 1.00 78.88 163 SER A CA 1
ATOM 1283 C C . SER A 1 163 ? -22.141 -13.705 35.764 1.00 78.88 163 SER A C 1
ATOM 1285 O O . SER A 1 163 ? -21.541 -14.490 36.492 1.00 78.88 163 SER A O 1
ATOM 1287 N N . GLY A 1 164 ? -22.951 -12.764 36.263 1.00 62.62 164 GLY A N 1
ATOM 1288 C CA . GLY A 1 164 ? -23.286 -12.648 37.684 1.00 62.62 164 GLY A CA 1
ATOM 1289 C C . GLY A 1 164 ? -22.235 -11.928 38.535 1.00 62.62 164 GLY A C 1
ATOM 1290 O O . GLY A 1 164 ? -22.288 -12.021 39.760 1.00 62.62 164 GLY A O 1
ATOM 1291 N N . GLY A 1 165 ? -21.294 -11.205 37.916 1.00 59.34 165 GLY A N 1
ATOM 1292 C CA . GLY A 1 165 ? -20.336 -10.362 38.629 1.00 59.34 165 GLY A CA 1
ATOM 1293 C C . GLY A 1 165 ? -21.024 -9.122 39.197 1.00 59.34 165 GLY A C 1
ATOM 1294 O O . GLY A 1 165 ? -21.230 -8.138 38.491 1.00 59.34 165 GLY A O 1
ATOM 1295 N N . LEU A 1 166 ? -21.407 -9.166 40.474 1.00 55.78 166 LEU A N 1
ATOM 1296 C CA . LEU A 1 166 ? -21.855 -7.987 41.211 1.00 55.78 166 LEU A CA 1
ATOM 1297 C C . LEU A 1 166 ? -20.679 -7.008 41.322 1.00 55.78 166 LEU A C 1
ATOM 1299 O O . LEU A 1 166 ? -19.745 -7.243 42.086 1.00 55.78 166 LEU A O 1
ATOM 1303 N N . ASN A 1 167 ? -20.798 -5.902 40.589 1.00 55.50 167 ASN A N 1
ATOM 1304 C CA . ASN A 1 167 ? -19.863 -4.784 40.442 1.00 55.50 167 ASN A CA 1
ATOM 1305 C C . ASN A 1 167 ? -18.765 -5.008 39.384 1.00 55.50 167 ASN A C 1
ATOM 1307 O O . ASN A 1 167 ? -17.922 -5.890 39.555 1.00 55.50 167 ASN A O 1
ATOM 1311 N N . PRO A 1 168 ? -18.715 -4.185 38.314 1.00 56.09 168 PRO A N 1
ATOM 1312 C CA . PRO A 1 168 ? -17.501 -4.086 37.519 1.00 56.09 168 PRO A CA 1
ATOM 1313 C C . PRO A 1 168 ? -16.405 -3.532 38.442 1.00 56.09 168 PRO A C 1
ATOM 1315 O O . PRO A 1 168 ? -16.614 -2.474 39.042 1.00 56.09 168 PRO A O 1
ATOM 1318 N N . PRO A 1 169 ? -15.259 -4.211 38.619 1.00 55.94 169 PRO A N 1
ATOM 1319 C CA . PRO A 1 169 ? -14.137 -3.578 39.284 1.00 55.94 169 PRO A CA 1
ATOM 1320 C C . PRO A 1 169 ? -13.702 -2.419 38.385 1.00 55.94 169 PRO A C 1
ATOM 1322 O O . PRO A 1 169 ? -13.188 -2.635 37.291 1.00 55.94 169 PRO A O 1
ATOM 1325 N N . SER A 1 170 ? -13.949 -1.188 38.832 1.00 57.50 170 SER A N 1
ATOM 1326 C CA . SER A 1 170 ? -13.593 0.048 38.124 1.00 57.50 170 SER A CA 1
ATOM 1327 C C . SER A 1 170 ? -12.095 0.170 37.821 1.00 57.50 170 SER A C 1
ATOM 1329 O O . SER A 1 170 ? -11.716 1.010 37.013 1.00 57.50 170 SER A O 1
ATOM 1331 N N . ASP A 1 171 ? -11.270 -0.689 38.430 1.00 56.94 171 ASP A N 1
ATOM 1332 C CA . ASP A 1 171 ? -9.811 -0.585 38.455 1.00 56.94 171 ASP A CA 1
ATOM 1333 C C . ASP A 1 171 ? -9.073 -1.798 37.861 1.00 56.94 171 ASP A C 1
ATOM 1335 O O . ASP A 1 171 ? -7.852 -1.875 37.984 1.00 56.94 171 ASP A O 1
ATOM 1339 N N . VAL A 1 172 ? -9.758 -2.760 37.225 1.00 55.31 172 VAL A N 1
ATOM 1340 C CA . VAL A 1 172 ? -9.053 -3.820 36.476 1.00 55.31 172 VAL A CA 1
ATOM 1341 C C . VAL A 1 172 ? -8.911 -3.368 35.024 1.00 55.31 172 VAL A C 1
ATOM 1343 O O . VAL A 1 172 ? -9.931 -3.251 34.339 1.00 55.31 172 VAL A O 1
ATOM 1346 N N . PRO A 1 173 ? -7.683 -3.132 34.520 1.00 58.22 173 PRO A N 1
ATOM 1347 C CA . PRO A 1 173 ? -7.473 -2.860 33.108 1.00 58.22 173 PRO A CA 1
ATOM 1348 C C . PRO A 1 173 ? -8.024 -4.037 32.307 1.00 58.22 173 PRO A C 1
ATOM 1350 O O . PRO A 1 173 ? -7.523 -5.159 32.405 1.00 58.22 173 PRO A O 1
ATOM 1353 N N . MET A 1 174 ? -9.090 -3.802 31.547 1.00 61.59 174 MET A N 1
ATOM 1354 C CA . MET A 1 174 ? -9.593 -4.802 30.619 1.00 61.59 174 MET A CA 1
ATOM 1355 C C . MET A 1 174 ? -8.551 -4.944 29.514 1.00 61.59 174 MET A C 1
ATOM 1357 O O . MET A 1 174 ? -8.391 -4.052 28.684 1.00 61.59 174 MET A O 1
ATOM 1361 N N . ALA A 1 175 ? -7.781 -6.030 29.569 1.00 64.12 175 ALA A N 1
ATOM 1362 C CA . ALA A 1 175 ? -6.798 -6.347 28.550 1.00 64.12 175 ALA A CA 1
ATOM 1363 C C . ALA A 1 175 ? -7.543 -6.671 27.251 1.00 64.12 175 ALA A C 1
ATOM 1365 O O . ALA A 1 175 ? -8.080 -7.768 27.085 1.00 64.12 175 ALA A O 1
ATOM 1366 N N . VAL A 1 176 ? -7.618 -5.689 26.357 1.00 73.75 176 VAL A N 1
ATOM 1367 C CA . VAL A 1 176 ? -8.063 -5.910 24.984 1.00 73.75 176 VAL A CA 1
ATOM 1368 C C . VAL A 1 176 ? -6.920 -6.628 24.281 1.00 73.75 176 VAL A C 1
ATOM 1370 O O . VAL A 1 176 ? -5.787 -6.151 24.299 1.00 73.75 176 VAL A O 1
ATOM 1373 N N . GLY A 1 177 ? -7.202 -7.822 23.761 1.00 82.69 177 GLY A N 1
ATOM 1374 C CA . GLY A 1 177 ? -6.240 -8.571 22.956 1.00 82.69 177 GLY A CA 1
ATOM 1375 C C . GLY A 1 177 ? -5.899 -7.844 21.648 1.00 82.69 177 GLY A C 1
ATOM 1376 O O . GLY A 1 177 ? -6.503 -6.811 21.351 1.00 82.69 177 GLY A O 1
ATOM 1377 N N . PRO A 1 178 ? -4.956 -8.383 20.860 1.00 86.88 178 PRO A N 1
ATOM 1378 C CA . PRO A 1 178 ? -4.589 -7.792 19.581 1.00 86.88 178 PRO A CA 1
ATOM 1379 C C . PRO A 1 178 ? -5.802 -7.728 18.652 1.00 86.88 178 PRO A C 1
ATOM 1381 O O . PRO A 1 178 ? -6.582 -8.685 18.562 1.00 86.88 178 PRO A O 1
ATOM 1384 N N . THR A 1 179 ? -5.938 -6.598 17.965 1.00 90.25 179 THR A N 1
ATOM 1385 C CA . THR A 1 179 ? -6.997 -6.363 16.976 1.00 90.25 179 THR A CA 1
ATOM 1386 C C . THR A 1 179 ? -6.840 -7.280 15.767 1.00 90.25 179 THR A C 1
ATOM 1388 O O . THR A 1 179 ? -5.753 -7.788 15.478 1.00 90.25 179 THR A O 1
ATOM 1391 N N . SER A 1 180 ? -7.918 -7.463 15.010 1.00 91.19 180 SER A N 1
ATOM 1392 C CA . SER A 1 180 ? -7.909 -8.249 13.773 1.00 91.19 180 SER A CA 1
ATOM 1393 C C . SER A 1 180 ? -6.834 -7.789 12.778 1.00 91.19 180 SER A C 1
ATOM 1395 O O . SER A 1 180 ? -6.166 -8.619 12.159 1.00 91.19 180 SER A O 1
ATOM 1397 N N . ALA A 1 181 ? -6.605 -6.478 12.665 1.00 90.69 181 ALA A N 1
ATOM 1398 C CA . ALA A 1 181 ? -5.558 -5.931 11.810 1.00 90.69 181 ALA A CA 1
ATOM 13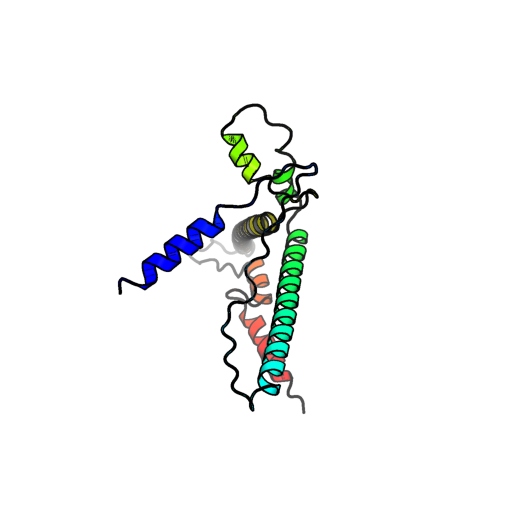99 C C . ALA A 1 181 ? -4.148 -6.281 12.312 1.00 90.69 181 ALA A C 1
ATOM 1401 O O . ALA A 1 181 ? -3.291 -6.629 11.507 1.00 90.69 181 ALA A O 1
ATOM 1402 N N . GLU A 1 182 ? -3.895 -6.224 13.622 1.00 89.56 182 GLU A N 1
ATOM 1403 C CA . GLU A 1 182 ? -2.594 -6.595 14.201 1.00 89.56 182 GLU A CA 1
ATOM 1404 C C . GLU A 1 182 ? -2.287 -8.081 14.001 1.00 89.56 182 GLU A C 1
ATOM 1406 O O . GLU A 1 182 ? -1.147 -8.434 13.698 1.00 89.56 182 GLU A O 1
ATOM 1411 N N . GLN A 1 183 ? -3.306 -8.940 14.090 1.00 92.12 183 GLN A N 1
ATOM 1412 C CA . GLN A 1 183 ? -3.177 -10.367 13.787 1.00 92.12 183 GLN A CA 1
ATOM 1413 C C . GLN A 1 183 ? -2.822 -10.591 12.310 1.00 92.12 183 GLN A C 1
ATOM 1415 O O . GLN A 1 183 ? -1.858 -11.294 12.013 1.00 92.12 183 GLN A O 1
ATOM 1420 N N . ALA A 1 184 ? -3.536 -9.934 11.389 1.00 91.50 184 ALA A N 1
ATOM 1421 C CA . ALA A 1 184 ? -3.269 -10.034 9.953 1.00 91.50 184 ALA A CA 1
ATOM 1422 C C . ALA A 1 184 ? -1.885 -9.481 9.565 1.00 91.50 184 ALA A C 1
ATOM 1424 O O . ALA A 1 184 ? -1.202 -10.048 8.713 1.00 91.50 184 ALA A O 1
ATOM 1425 N N . LEU A 1 185 ? -1.433 -8.396 10.208 1.00 91.31 185 LEU A N 1
ATOM 1426 C CA . LEU A 1 185 ? -0.065 -7.898 10.047 1.00 91.31 185 LEU A CA 1
ATOM 1427 C C . LEU A 1 185 ? 0.958 -8.923 10.558 1.00 91.31 185 LEU A C 1
ATOM 1429 O O . LEU A 1 185 ? 1.975 -9.146 9.900 1.00 91.31 185 LEU A O 1
ATOM 1433 N N . GLY A 1 186 ? 0.669 -9.600 11.671 1.00 93.44 186 GLY A N 1
ATOM 1434 C CA . GLY A 1 186 ? 1.507 -10.673 12.202 1.00 93.44 186 GLY A CA 1
ATOM 1435 C C . GLY A 1 186 ? 1.709 -11.824 11.211 1.00 93.44 186 GLY A C 1
ATOM 1436 O O . GLY A 1 186 ? 2.837 -12.288 11.037 1.00 93.44 186 GLY A O 1
ATOM 1437 N N . GLU A 1 187 ? 0.656 -12.232 10.497 1.00 93.25 187 GLU A N 1
ATOM 1438 C CA . GLU A 1 187 ? 0.708 -13.309 9.491 1.00 93.25 187 GLU A CA 1
ATOM 1439 C C . GLU A 1 187 ? 1.658 -13.016 8.325 1.00 93.25 187 GLU A C 1
ATOM 1441 O O . GLU A 1 187 ? 2.256 -13.938 7.775 1.00 93.25 187 GLU A O 1
ATOM 1446 N N . ILE A 1 188 ? 1.830 -11.743 7.964 1.00 92.38 188 ILE A N 1
ATOM 1447 C CA . ILE A 1 188 ? 2.769 -11.314 6.916 1.00 92.38 188 ILE A CA 1
ATOM 1448 C C . ILE A 1 188 ? 4.151 -10.935 7.472 1.00 92.38 188 ILE A C 1
ATOM 1450 O O . ILE A 1 188 ? 4.998 -10.425 6.738 1.00 92.38 188 ILE A O 1
ATOM 1454 N N . GLY A 1 189 ? 4.390 -11.162 8.766 1.00 91.81 189 GLY A N 1
ATOM 1455 C CA . GLY A 1 189 ? 5.667 -10.871 9.415 1.00 91.81 189 GLY A CA 1
ATOM 1456 C C . GLY A 1 189 ? 5.847 -9.412 9.841 1.00 91.81 189 GLY A C 1
ATOM 1457 O O . GLY A 1 189 ? 6.981 -8.954 9.988 1.00 91.81 189 GLY A O 1
ATOM 1458 N N . VAL A 1 190 ? 4.757 -8.665 10.026 1.00 92.62 190 VAL A N 1
ATOM 1459 C CA . VAL A 1 190 ? 4.766 -7.244 10.397 1.00 92.62 190 VAL A CA 1
ATOM 1460 C C . VAL A 1 190 ? 4.164 -7.046 11.792 1.00 92.62 190 VAL A C 1
ATOM 1462 O O . VAL A 1 190 ? 3.149 -7.630 12.146 1.00 92.62 190 VAL A O 1
ATOM 1465 N N . GLY A 1 191 ? 4.769 -6.171 12.596 1.00 88.56 191 GLY A N 1
ATOM 1466 C CA . GLY A 1 191 ? 4.244 -5.819 13.919 1.00 88.56 191 GLY A CA 1
ATOM 1467 C C . GLY A 1 191 ? 4.579 -6.833 15.025 1.00 88.56 191 GLY A C 1
ATOM 1468 O O . GLY A 1 191 ? 5.364 -7.759 14.810 1.00 88.56 191 GLY A O 1
ATOM 1469 N N . PRO A 1 192 ? 4.041 -6.634 16.241 1.00 88.94 192 PRO A N 1
ATOM 1470 C CA . PRO A 1 192 ? 4.425 -7.405 17.429 1.00 88.94 192 PRO A CA 1
ATOM 1471 C C . PRO A 1 192 ? 3.967 -8.872 17.393 1.00 88.94 192 PRO A C 1
ATOM 1473 O O . PRO A 1 192 ? 4.649 -9.728 17.946 1.00 88.94 192 PRO A O 1
ATOM 1476 N N . GLU A 1 193 ? 2.878 -9.181 16.683 1.00 91.94 193 GLU A N 1
ATOM 1477 C CA . GLU A 1 193 ? 2.314 -10.539 16.569 1.00 91.94 193 GLU A CA 1
ATOM 1478 C C . GLU A 1 193 ? 2.988 -11.396 15.471 1.00 91.94 193 GLU A C 1
ATOM 1480 O O . GLU A 1 193 ? 2.506 -12.466 15.105 1.00 91.94 193 GLU A O 1
ATOM 1485 N N . SER A 1 194 ? 4.130 -10.952 14.934 1.00 94.44 194 SER A N 1
ATOM 1486 C CA . SER A 1 194 ? 4.841 -11.605 13.820 1.00 94.44 194 SER A CA 1
ATOM 1487 C C . SER A 1 194 ? 5.717 -12.806 14.207 1.00 94.44 194 SER A C 1
ATOM 1489 O O . SER A 1 194 ? 6.266 -13.483 13.335 1.00 94.44 194 SER A O 1
ATOM 1491 N N . ASP A 1 195 ? 5.855 -13.117 15.499 1.00 93.19 195 ASP A N 1
ATOM 1492 C CA . ASP A 1 195 ? 6.724 -14.200 15.988 1.00 93.19 195 ASP A CA 1
ATOM 1493 C C . ASP A 1 195 ? 6.354 -15.567 15.378 1.00 93.19 195 ASP A C 1
ATOM 1495 O O . ASP A 1 195 ? 7.226 -16.345 14.986 1.00 93.19 195 ASP A O 1
ATOM 1499 N N . ALA A 1 196 ? 5.058 -15.844 15.205 1.00 91.00 196 ALA A N 1
ATOM 1500 C CA . ALA A 1 196 ? 4.592 -17.077 14.571 1.00 91.00 196 ALA A CA 1
ATOM 1501 C C . ALA A 1 196 ? 5.062 -17.203 13.109 1.00 91.00 196 ALA A C 1
ATOM 1503 O O . ALA A 1 196 ? 5.521 -18.276 12.707 1.00 91.00 196 ALA A O 1
ATOM 1504 N N . TYR A 1 197 ? 5.012 -16.107 12.343 1.00 93.44 197 TYR A N 1
ATOM 1505 C CA . TYR A 1 197 ? 5.498 -16.064 10.964 1.00 93.44 197 TYR A CA 1
ATOM 1506 C C . TYR A 1 197 ? 7.000 -16.364 10.900 1.00 93.44 197 TYR A C 1
ATOM 1508 O O . TYR A 1 197 ? 7.427 -17.260 10.171 1.00 93.44 197 TYR A O 1
ATOM 1516 N N . PHE A 1 198 ? 7.813 -15.689 11.718 1.00 93.00 198 PHE A N 1
ATOM 1517 C CA . PHE A 1 198 ? 9.262 -15.907 11.708 1.00 93.00 198 PHE A CA 1
ATOM 1518 C C . PHE A 1 198 ? 9.646 -17.317 12.148 1.00 93.00 198 PHE A C 1
ATOM 1520 O O . PHE A 1 198 ? 10.541 -17.920 11.555 1.00 93.00 198 PHE A O 1
ATOM 1527 N N . ARG A 1 199 ? 8.948 -17.887 13.134 1.00 92.38 199 ARG A N 1
ATOM 1528 C CA . ARG A 1 199 ? 9.142 -19.291 13.516 1.00 92.38 199 ARG A CA 1
ATOM 1529 C C . ARG A 1 199 ? 8.853 -20.236 12.354 1.00 92.38 199 ARG A C 1
ATOM 1531 O O . ARG A 1 199 ? 9.631 -21.164 12.145 1.00 92.38 199 ARG A O 1
ATOM 1538 N N . ALA A 1 200 ? 7.786 -19.997 11.591 1.00 91.19 200 ALA A N 1
ATOM 1539 C CA . ALA A 1 200 ? 7.452 -20.804 10.420 1.00 91.19 200 ALA A CA 1
ATOM 1540 C C . ALA A 1 200 ? 8.534 -20.710 9.330 1.00 91.19 200 ALA A C 1
ATOM 1542 O O . ALA A 1 200 ? 9.024 -21.742 8.875 1.00 91.19 200 ALA A O 1
ATOM 1543 N N . VAL A 1 201 ? 8.985 -19.498 8.992 1.00 91.31 201 VAL A N 1
ATOM 1544 C CA . VAL A 1 201 ? 10.067 -19.270 8.014 1.00 91.31 201 VAL A CA 1
ATOM 1545 C C . VAL A 1 201 ? 11.379 -19.933 8.460 1.00 91.31 201 VAL A C 1
ATOM 1547 O O . VAL A 1 201 ? 12.097 -20.548 7.664 1.00 91.31 201 VAL A O 1
ATOM 1550 N N . LEU A 1 202 ? 11.704 -19.864 9.755 1.00 89.31 202 LEU A N 1
ATOM 1551 C CA . LEU A 1 202 ? 12.875 -20.543 10.308 1.00 89.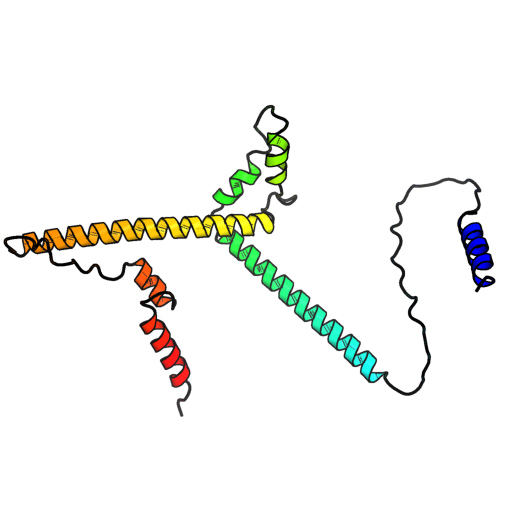31 202 LEU A CA 1
ATOM 1552 C C . LEU A 1 202 ? 12.730 -22.067 10.219 1.00 89.31 202 LEU A C 1
ATOM 1554 O O . LEU A 1 202 ? 13.648 -22.737 9.760 1.00 89.31 202 LEU A O 1
ATOM 1558 N N . LEU A 1 203 ? 11.585 -22.635 10.585 1.00 88.50 203 LEU A N 1
ATOM 1559 C CA . LEU A 1 203 ? 11.340 -24.075 10.451 1.00 88.50 203 LEU A CA 1
ATOM 1560 C C . LEU A 1 203 ? 11.435 -24.550 8.994 1.00 88.50 203 LEU A C 1
ATOM 1562 O O . LEU A 1 203 ? 12.031 -25.596 8.739 1.00 88.50 203 LEU A O 1
ATOM 1566 N N . GLU A 1 204 ? 10.911 -23.780 8.041 1.00 88.81 204 GLU A N 1
ATOM 1567 C CA . GLU A 1 204 ? 10.991 -24.090 6.609 1.00 88.81 204 GLU A CA 1
ATOM 1568 C C . GLU A 1 204 ? 12.442 -24.092 6.106 1.00 88.81 204 GLU A C 1
ATOM 1570 O O . GLU A 1 204 ? 12.871 -25.040 5.446 1.00 88.81 204 GLU A O 1
ATOM 1575 N N . SER A 1 205 ? 13.235 -23.088 6.493 1.00 83.38 205 SER A N 1
ATOM 1576 C CA . SER A 1 205 ? 14.650 -23.0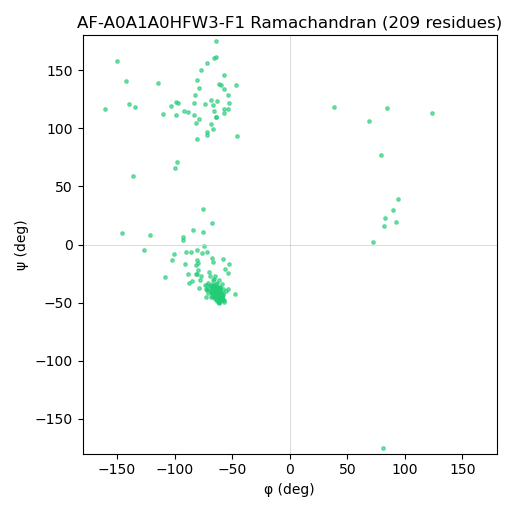05 6.100 1.00 83.38 205 SER A CA 1
ATOM 1577 C C . SER A 1 205 ? 15.520 -24.127 6.686 1.00 83.38 205 SER A C 1
ATOM 1579 O O . SER A 1 205 ? 16.472 -24.560 6.039 1.00 83.38 205 SER A O 1
ATOM 1581 N N . HIS A 1 206 ? 15.183 -24.653 7.869 1.00 74.75 206 HIS A N 1
ATOM 1582 C CA . HIS A 1 206 ? 15.905 -25.769 8.497 1.00 74.75 206 HIS A CA 1
ATOM 1583 C C . HIS A 1 206 ? 15.372 -27.148 8.061 1.00 74.75 206 HIS A C 1
ATOM 1585 O O . HIS A 1 206 ? 16.115 -28.130 8.055 1.00 74.75 206 HIS A O 1
ATOM 1591 N N . GLY A 1 207 ? 14.103 -27.235 7.646 1.00 60.88 207 GLY A N 1
ATOM 1592 C CA . GLY A 1 207 ? 13.461 -28.456 7.149 1.00 60.88 207 GLY A CA 1
ATOM 1593 C C . GLY A 1 207 ? 13.926 -28.914 5.759 1.00 60.88 207 GLY A C 1
ATOM 1594 O O . GLY A 1 207 ? 13.548 -30.005 5.330 1.00 60.88 207 GLY A O 1
ATOM 1595 N N . GLY A 1 208 ? 14.759 -28.116 5.079 1.00 53.84 208 GLY A N 1
ATOM 1596 C CA . GLY A 1 208 ? 15.401 -28.445 3.802 1.00 53.84 208 GLY A CA 1
ATOM 1597 C C . GLY A 1 208 ? 16.582 -29.423 3.896 1.00 53.84 208 GLY A C 1
ATOM 1598 O O . GLY A 1 208 ? 17.062 -29.884 2.864 1.00 53.84 208 GLY A O 1
ATOM 1599 N N . ILE A 1 209 ? 17.033 -29.791 5.102 1.00 53.03 209 ILE A N 1
ATOM 1600 C CA . ILE A 1 209 ? 18.004 -30.879 5.308 1.00 53.03 209 ILE A CA 1
ATOM 1601 C C . ILE A 1 209 ? 17.231 -32.147 5.689 1.00 53.03 209 ILE A C 1
ATOM 1603 O O . ILE A 1 209 ? 17.236 -32.588 6.837 1.00 53.03 209 ILE A O 1
ATOM 1607 N N . LYS A 1 210 ? 16.519 -32.734 4.726 1.00 48.34 210 LYS A N 1
ATOM 1608 C CA . LYS A 1 210 ? 16.088 -34.132 4.832 1.00 48.34 210 LYS A CA 1
ATOM 1609 C C . LYS A 1 210 ? 17.068 -34.986 4.033 1.00 48.34 210 LYS A C 1
ATOM 1611 O O . LYS A 1 210 ? 17.167 -34.842 2.818 1.00 48.34 210 LYS A O 1
ATOM 1616 N N . SER A 1 211 ? 17.828 -35.780 4.790 1.00 38.53 211 SER A N 1
ATOM 1617 C CA . SER A 1 211 ? 18.629 -36.926 4.345 1.00 38.53 211 SER A CA 1
ATOM 1618 C C . SER A 1 211 ? 17.811 -37.921 3.529 1.00 38.53 211 SER A C 1
ATOM 1620 O O . SER A 1 211 ? 16.580 -37.996 3.744 1.00 38.53 211 SER A O 1
#

Mean predicted aligned error: 18.8 Å

Sequence (211 aa):
ILARSLDIKKQLQQSFHGHSSPMSGSGGVTKPRARRDSAYHIKTEDGDAETRNENDRNEAEEQGIERKRRDNINDKIQELLELIPGAYFQDTSVDAGMAPGHPFDEALALAKSTGTRDGKPNKGQILTQAVEYIQFLQNVIDENNRKEVELCLRMQSLHLLRSGGLNPPSDVPMAVGPTSAEQALGEIGVGPESDAYFRAVLLESHGGIKS

Radius of gyration: 34.95 Å; Cα contacts (8 Å, |Δi|>4): 75; chains: 1; bounding box: 78×73×96 Å

pLDDT: mean 71.72, std 19.19, range [36.0, 96.81]